Protein AF-A0A7V4G893-F1 (afdb_monomer_lite)

Foldseek 3Di:
DCLQPVDDPDDPDPPPVVDDDDDALADPVLEDAQAWDADLVRHTPTDRDVVSLVVVLVVVVVVCVVDDPLQEAEQEQEQNCLPPVVNVVVSCVSNCVSPVNHQYFYLNVQPSDNDRNVSQRLSSVFRQCLSLLVVVLVVVVVVCVVVVHPDFDWDAFLVRDIDGSVVCSNHVSRVPNNDDDDPDPDPPDDPPDDPDPPPPDPDDDPDPPCVVVPDGGHYRYYYHDDDDDDD

Organism: NCBI:txid60893

InterPro domains:
  IPR002821 Hydantoinase A/oxoprolinase [PF01968] (119-177)
  IPR008040 Hydantoinase/oxoprolinase, N-terminal [PF05378] (2-93)
  IPR045079 Oxoprolinase-like [PTHR11365] (1-163)

Radius of gyration: 21.1 Å; chains: 1; bounding box: 48×42×72 Å

Sequence (231 aa):
EDIPHIQRADKPDPYDLQWERPRPFVRRRDGLGVRERITPSGAVEVPLTDQELDRVGDCVARWLDDGEPGERAVAVNLLFSFAEPTHEQRLAAHLAVRFPDLPISLSHEVAPLWREYERASTTILDAYVKPLLHRFVDRLARRLQEAGYTAPLALMKSNGGRLLAAAAADQPAPLIVARAMRPLPEPGGAIGDPPGEPVRPPRRSSGLGLAGWGRLPAAVYLASRTGLPPP

Structure (mmCIF, N/CA/C/O backbone):
data_AF-A0A7V4G893-F1
#
_entry.id   AF-A0A7V4G893-F1
#
loop_
_atom_site.group_PDB
_atom_site.id
_atom_site.type_symbol
_atom_site.label_atom_id
_atom_site.label_alt_id
_atom_site.label_comp_id
_atom_site.label_asym_id
_atom_site.label_entity_id
_atom_site.label_seq_id
_atom_site.pdbx_PDB_ins_code
_atom_site.Cartn_x
_atom_site.Cartn_y
_atom_site.Cartn_z
_atom_site.occupancy
_atom_site.B_iso_or_equiv
_atom_site.auth_seq_id
_atom_site.auth_comp_id
_atom_site.auth_asym_id
_atom_site.auth_atom_id
_atom_site.pdbx_PDB_model_num
ATOM 1 N N . GLU A 1 1 ? 5.721 -11.305 -7.823 1.00 86.19 1 GLU A N 1
ATOM 2 C CA . GLU A 1 1 ? 6.956 -10.585 -7.437 1.00 86.19 1 GLU A CA 1
ATOM 3 C C . GLU A 1 1 ? 7.524 -11.143 -6.150 1.00 86.19 1 GLU A C 1
ATOM 5 O O . GLU A 1 1 ? 6.779 -11.414 -5.210 1.00 86.19 1 GLU A O 1
ATOM 10 N N . ASP A 1 2 ? 8.842 -11.319 -6.121 1.00 85.62 2 ASP A N 1
ATOM 11 C CA . ASP A 1 2 ? 9.491 -12.178 -5.128 1.00 85.62 2 ASP A CA 1
ATOM 12 C C . ASP A 1 2 ? 10.316 -11.422 -4.084 1.00 85.62 2 ASP A C 1
ATOM 14 O O . ASP A 1 2 ? 10.739 -12.034 -3.106 1.00 85.62 2 ASP A O 1
ATOM 18 N N . ILE A 1 3 ? 10.490 -10.104 -4.224 1.00 88.88 3 ILE A N 1
ATOM 19 C CA . ILE A 1 3 ? 11.294 -9.269 -3.313 1.00 88.88 3 ILE A CA 1
ATOM 20 C C . ILE A 1 3 ? 10.994 -9.523 -1.821 1.00 88.88 3 ILE A C 1
ATOM 22 O O . ILE A 1 3 ? 11.945 -9.773 -1.074 1.00 88.88 3 ILE A O 1
ATOM 26 N N . PRO A 1 4 ? 9.725 -9.571 -1.355 1.00 87.38 4 PRO A N 1
ATOM 27 C CA . PRO A 1 4 ? 9.435 -9.829 0.059 1.00 87.38 4 PRO A CA 1
ATOM 28 C C . PRO A 1 4 ? 9.850 -11.231 0.523 1.00 87.38 4 PRO A C 1
ATOM 30 O O . PRO A 1 4 ? 10.094 -11.440 1.705 1.00 87.38 4 PRO A O 1
ATOM 33 N N . HIS A 1 5 ? 9.921 -12.199 -0.393 1.00 87.56 5 HIS A N 1
ATOM 34 C CA . HIS A 1 5 ? 10.217 -13.605 -0.107 1.00 87.56 5 HIS A CA 1
ATOM 35 C C . HIS A 1 5 ? 11.708 -13.930 -0.230 1.00 87.56 5 HIS A C 1
ATOM 37 O O . HIS A 1 5 ? 12.206 -14.790 0.493 1.00 87.56 5 HIS A O 1
ATOM 43 N N . ILE A 1 6 ? 12.412 -13.260 -1.147 1.00 87.81 6 ILE A N 1
ATOM 44 C CA . ILE A 1 6 ? 13.868 -13.369 -1.289 1.00 87.81 6 ILE A CA 1
ATOM 45 C C . ILE A 1 6 ? 14.537 -12.767 -0.052 1.00 87.81 6 ILE A C 1
ATOM 47 O O . ILE A 1 6 ? 15.426 -13.401 0.518 1.00 87.81 6 ILE A O 1
ATOM 51 N N . GLN A 1 7 ? 14.034 -11.608 0.395 1.00 86.69 7 GLN A N 1
ATOM 52 C CA . GLN A 1 7 ? 14.579 -10.826 1.506 1.00 86.69 7 GLN A CA 1
ATOM 53 C C . GLN A 1 7 ? 16.054 -10.472 1.296 1.00 86.69 7 GLN A C 1
ATOM 55 O O . GLN A 1 7 ? 16.628 -10.669 0.224 1.00 86.69 7 GLN A O 1
ATOM 60 N N . ARG A 1 8 ? 16.683 -9.912 2.326 1.00 83.50 8 ARG A N 1
ATOM 61 C CA . ARG A 1 8 ? 18.137 -9.855 2.383 1.00 83.50 8 ARG A CA 1
ATOM 62 C C . ARG A 1 8 ? 18.686 -11.204 2.848 1.00 83.50 8 ARG A C 1
ATOM 64 O O . ARG A 1 8 ? 18.037 -11.976 3.549 1.00 83.50 8 ARG A O 1
ATOM 71 N N . ALA A 1 9 ? 19.912 -11.489 2.426 1.00 78.44 9 ALA A N 1
ATOM 72 C CA . ALA A 1 9 ? 20.673 -12.638 2.903 1.00 78.44 9 ALA A CA 1
ATOM 73 C C . ALA A 1 9 ? 21.393 -12.343 4.239 1.00 78.44 9 ALA A C 1
ATOM 75 O O . ALA A 1 9 ? 22.376 -13.004 4.566 1.00 78.44 9 ALA A O 1
ATOM 76 N N . ASP A 1 10 ? 20.941 -11.337 4.995 1.00 75.06 10 ASP A N 1
ATOM 77 C CA . ASP A 1 10 ? 21.519 -10.916 6.269 1.00 75.06 10 ASP A CA 1
ATOM 78 C C . ASP A 1 10 ? 21.049 -11.826 7.407 1.00 75.06 10 ASP A C 1
ATOM 80 O O . ASP A 1 10 ? 20.062 -11.596 8.103 1.00 75.06 10 ASP A O 1
ATOM 84 N N . LYS A 1 11 ? 21.793 -12.911 7.588 1.00 78.50 11 LYS A N 1
ATOM 85 C CA . LYS A 1 11 ? 21.562 -13.864 8.663 1.00 78.50 11 LYS A CA 1
ATOM 86 C C . LYS A 1 11 ? 22.172 -13.360 9.985 1.00 78.50 11 LYS A C 1
ATOM 88 O O . LYS A 1 11 ? 23.324 -12.927 9.965 1.00 78.50 11 LYS A O 1
ATOM 93 N N . PRO A 1 12 ? 21.467 -13.464 11.133 1.00 81.06 12 PRO A N 1
ATOM 94 C CA . PRO A 1 12 ? 22.021 -13.081 12.436 1.00 81.06 12 PRO A CA 1
ATOM 95 C C . PRO A 1 12 ? 23.284 -13.862 12.828 1.00 81.06 12 PRO A C 1
ATOM 97 O O . PRO A 1 12 ? 24.223 -13.276 13.355 1.00 81.06 12 PRO A O 1
ATOM 100 N N . ASP A 1 13 ? 23.313 -15.168 12.546 1.00 85.31 13 ASP A N 1
ATOM 101 C CA . ASP A 1 13 ? 24.489 -16.030 12.697 1.00 85.31 13 ASP A CA 1
ATOM 102 C C . ASP A 1 13 ? 24.890 -16.596 11.323 1.00 85.31 13 ASP A C 1
ATOM 104 O O . ASP A 1 13 ? 24.191 -17.464 10.804 1.00 85.31 13 ASP A O 1
ATOM 108 N N . PRO A 1 14 ? 25.999 -16.155 10.707 1.00 83.25 14 PRO A N 1
ATOM 109 C CA . PRO A 1 14 ? 26.410 -16.619 9.381 1.00 83.25 14 PRO A CA 1
ATOM 110 C C . PRO A 1 14 ? 26.561 -18.141 9.245 1.00 83.25 14 PRO A C 1
ATOM 112 O O . PRO A 1 14 ? 26.396 -18.665 8.142 1.00 83.25 14 PRO A O 1
ATOM 115 N N . TYR A 1 15 ? 26.848 -18.859 10.335 1.00 88.00 15 TYR A N 1
ATOM 116 C CA . TYR A 1 15 ? 27.185 -20.284 10.290 1.00 88.00 15 TYR A CA 1
ATOM 117 C C . TYR A 1 15 ? 26.000 -21.216 10.504 1.00 88.00 15 TYR A C 1
ATOM 119 O O . TYR A 1 15 ? 26.131 -22.419 10.302 1.00 88.00 15 TYR A O 1
ATOM 127 N N . ASP A 1 16 ? 24.831 -20.697 10.877 1.00 87.31 16 ASP A N 1
ATOM 128 C CA . ASP A 1 16 ? 23.819 -21.568 11.471 1.00 87.31 16 ASP A CA 1
ATOM 129 C C . ASP A 1 16 ? 23.178 -22.588 10.494 1.00 87.31 16 ASP A C 1
ATOM 131 O O . ASP A 1 16 ? 22.601 -23.521 10.984 1.00 87.31 16 ASP A O 1
ATOM 135 N N . LEU A 1 17 ? 23.270 -22.524 9.158 1.00 85.88 17 LEU A N 1
ATOM 136 C CA . LEU A 1 17 ? 22.562 -23.369 8.146 1.00 85.88 17 LEU A CA 1
ATOM 137 C C . LEU A 1 17 ? 21.040 -23.696 8.293 1.00 85.88 17 LEU A C 1
ATOM 139 O O . LEU A 1 17 ? 20.368 -23.762 7.268 1.00 85.88 17 LEU A O 1
ATOM 143 N N . GLN A 1 18 ? 20.479 -23.889 9.489 1.00 88.00 18 GLN A N 1
ATOM 144 C CA . GLN A 1 18 ? 19.096 -24.289 9.783 1.00 88.00 18 GLN A CA 1
ATOM 145 C C . GLN A 1 18 ? 18.135 -23.101 9.918 1.00 88.00 18 GLN A C 1
ATOM 147 O O . GLN A 1 18 ? 16.928 -23.288 10.031 1.00 88.00 18 GLN A O 1
ATOM 152 N N . TRP A 1 19 ? 18.661 -21.879 9.921 1.00 83.25 19 TRP A N 1
ATOM 153 C CA . TRP A 1 19 ? 17.887 -20.660 10.084 1.00 83.25 19 TRP A CA 1
ATOM 154 C C . TRP A 1 19 ? 16.803 -20.526 9.035 1.00 83.25 19 TRP A C 1
ATOM 156 O O . TRP A 1 19 ? 17.054 -20.464 7.827 1.00 83.25 19 TRP A O 1
ATOM 166 N N . GLU A 1 20 ? 15.589 -20.396 9.543 1.00 82.81 20 GLU A N 1
ATOM 167 C CA . GLU A 1 20 ? 14.419 -20.113 8.746 1.00 82.81 20 GLU A CA 1
ATOM 168 C C . GLU A 1 20 ? 14.220 -18.605 8.633 1.00 82.81 20 GLU A C 1
ATOM 170 O O . GLU A 1 20 ? 14.191 -17.870 9.625 1.00 82.81 20 GLU A O 1
ATOM 175 N N . ARG A 1 21 ? 14.037 -18.139 7.396 1.00 82.94 21 ARG A N 1
ATOM 176 C CA . ARG A 1 21 ? 13.681 -16.744 7.147 1.00 82.94 21 ARG A CA 1
ATOM 177 C C . ARG A 1 21 ? 12.305 -16.437 7.740 1.00 82.94 21 ARG A C 1
ATOM 179 O O . ARG A 1 21 ? 11.383 -17.247 7.586 1.00 82.94 21 ARG A O 1
ATOM 186 N N . PRO A 1 22 ? 12.122 -15.249 8.343 1.00 85.00 22 PRO A N 1
ATOM 187 C CA . PRO A 1 22 ? 10.804 -14.789 8.752 1.00 85.00 22 PRO A CA 1
ATOM 188 C C . PRO A 1 22 ? 9.824 -14.838 7.579 1.00 85.00 22 PRO A C 1
ATOM 190 O O . PRO A 1 22 ? 10.152 -14.436 6.463 1.00 85.00 22 PRO A O 1
ATOM 193 N N . ARG A 1 23 ? 8.601 -15.316 7.814 1.00 86.56 23 ARG A N 1
ATOM 194 C CA . ARG A 1 23 ? 7.568 -15.332 6.772 1.00 86.56 23 ARG A CA 1
ATOM 195 C C . ARG A 1 23 ? 7.039 -13.907 6.547 1.00 86.56 23 ARG A C 1
ATOM 197 O O . ARG A 1 23 ? 6.653 -13.271 7.528 1.00 86.56 23 ARG A O 1
ATOM 204 N N . PRO A 1 24 ? 6.993 -13.402 5.301 1.00 87.00 24 PRO A N 1
ATOM 205 C CA . PRO A 1 24 ? 6.418 -12.088 5.010 1.00 87.00 24 PRO A CA 1
ATOM 206 C C . PRO A 1 24 ? 4.916 -12.024 5.312 1.00 87.00 24 PRO A C 1
ATOM 208 O O . PRO A 1 24 ? 4.223 -13.040 5.275 1.00 87.00 24 PRO A O 1
ATOM 211 N N . PHE A 1 25 ? 4.394 -10.810 5.512 1.00 87.00 25 PHE A N 1
ATOM 212 C CA . PHE A 1 25 ? 2.956 -10.547 5.696 1.00 87.00 25 PHE A CA 1
ATOM 213 C C . PHE A 1 25 ? 2.129 -10.639 4.400 1.00 87.00 25 PHE A C 1
ATOM 215 O O . PHE A 1 25 ? 0.920 -10.422 4.415 1.00 87.00 25 PHE A O 1
ATOM 222 N N . VAL A 1 26 ? 2.768 -10.982 3.280 1.00 88.00 26 VAL A N 1
ATOM 223 C CA . VAL A 1 26 ? 2.128 -11.225 1.985 1.00 88.00 26 VAL A CA 1
ATOM 224 C C . VAL A 1 26 ? 2.439 -12.645 1.526 1.00 88.00 26 VAL A C 1
ATOM 226 O O . VAL A 1 26 ? 3.576 -13.104 1.637 1.00 88.00 26 VAL A O 1
ATOM 229 N N . ARG A 1 27 ? 1.435 -13.363 1.010 1.00 88.56 27 ARG A N 1
ATOM 230 C CA . ARG A 1 27 ? 1.655 -14.695 0.428 1.00 88.56 27 ARG A CA 1
ATOM 231 C C . ARG A 1 27 ? 2.209 -14.535 -0.982 1.00 88.56 27 ARG A C 1
ATOM 233 O O . ARG A 1 27 ? 1.825 -13.621 -1.702 1.00 88.56 27 ARG A O 1
ATOM 240 N N . ARG A 1 28 ? 3.022 -15.487 -1.439 1.00 86.50 28 ARG A N 1
ATOM 241 C CA . ARG A 1 28 ? 3.645 -15.422 -2.773 1.00 86.50 28 ARG A CA 1
ATOM 242 C C . ARG A 1 28 ? 2.648 -15.260 -3.923 1.00 86.50 28 ARG A C 1
ATOM 244 O O . ARG A 1 28 ? 2.909 -14.502 -4.848 1.00 86.50 28 ARG A O 1
ATOM 251 N N . ARG A 1 29 ? 1.489 -15.920 -3.833 1.00 88.00 29 ARG A N 1
ATOM 252 C CA . ARG A 1 29 ? 0.401 -15.808 -4.821 1.00 88.00 29 ARG A CA 1
ATOM 253 C C . ARG A 1 29 ? -0.287 -14.438 -4.854 1.00 88.00 29 ARG A C 1
ATOM 255 O O . ARG A 1 29 ? -0.909 -14.118 -5.854 1.00 88.00 29 ARG A O 1
ATOM 262 N N . ASP A 1 30 ? -0.162 -13.651 -3.786 1.00 90.19 30 ASP A N 1
ATOM 263 C CA . ASP A 1 30 ? -0.742 -12.308 -3.676 1.00 90.19 30 ASP A CA 1
ATOM 264 C C . ASP A 1 30 ? 0.260 -11.221 -4.138 1.00 90.19 30 ASP A C 1
ATOM 266 O O . ASP A 1 30 ? 0.011 -10.029 -3.970 1.00 90.19 30 ASP A O 1
ATOM 270 N N . GLY A 1 31 ? 1.417 -11.614 -4.690 1.00 91.25 31 GLY A N 1
ATOM 271 C CA . GLY A 1 31 ? 2.426 -10.705 -5.235 1.00 91.25 31 GLY A CA 1
ATOM 272 C C . GLY A 1 31 ? 2.320 -10.562 -6.754 1.00 91.25 31 GLY A C 1
ATOM 273 O O . GLY A 1 31 ? 2.772 -11.443 -7.488 1.00 91.25 31 GLY A O 1
ATOM 274 N N . LEU A 1 32 ? 1.817 -9.428 -7.234 1.00 93.88 32 LEU A N 1
ATOM 275 C CA . LEU A 1 32 ? 1.607 -9.130 -8.651 1.00 93.88 32 LEU A CA 1
ATOM 276 C C . LEU A 1 32 ? 2.705 -8.212 -9.206 1.00 93.88 32 LEU A C 1
ATOM 278 O O . LEU A 1 32 ? 3.048 -7.195 -8.609 1.00 93.88 32 LEU A O 1
ATOM 282 N N . GLY A 1 33 ? 3.231 -8.568 -10.379 1.00 93.88 33 GLY A N 1
ATOM 283 C CA . GLY A 1 33 ? 4.158 -7.720 -11.130 1.00 93.88 33 GLY A CA 1
ATOM 284 C C . GLY A 1 33 ? 3.403 -6.757 -12.034 1.00 93.88 33 GLY A C 1
ATOM 285 O O . GLY A 1 33 ? 2.592 -7.225 -12.831 1.00 93.88 33 GLY A O 1
ATOM 286 N N . VAL A 1 34 ? 3.671 -5.458 -11.933 1.00 95.69 34 VAL A N 1
ATOM 287 C CA . VAL A 1 34 ? 3.135 -4.388 -12.787 1.00 95.69 34 VAL A CA 1
ATOM 288 C C . VAL A 1 34 ? 4.125 -4.117 -13.917 1.00 95.69 34 VAL A C 1
ATOM 290 O O . VAL A 1 34 ? 5.320 -3.932 -13.681 1.00 95.69 34 VAL A O 1
ATOM 293 N N . ARG A 1 35 ? 3.652 -4.129 -15.163 1.00 94.88 35 ARG A N 1
ATOM 294 C CA . ARG A 1 35 ? 4.466 -3.869 -16.354 1.00 94.88 35 ARG A CA 1
ATOM 295 C C . ARG A 1 35 ? 4.689 -2.368 -16.529 1.00 94.88 35 ARG A C 1
ATOM 297 O O . ARG A 1 35 ? 4.046 -1.717 -17.341 1.00 94.88 35 ARG A O 1
ATOM 304 N N . GLU A 1 36 ? 5.645 -1.849 -15.781 1.00 94.38 36 GLU A N 1
ATOM 305 C CA . GLU A 1 36 ? 6.140 -0.483 -15.898 1.00 94.38 36 GLU A CA 1
ATOM 306 C C . GLU A 1 36 ? 7.632 -0.440 -15.534 1.00 94.38 36 GLU A C 1
ATOM 308 O O . GLU A 1 36 ? 8.166 -1.395 -14.951 1.00 94.38 36 GLU A O 1
ATOM 313 N N . ARG A 1 37 ? 8.316 0.639 -15.919 1.00 93.69 37 ARG A N 1
ATOM 314 C CA . ARG A 1 37 ? 9.691 0.905 -15.504 1.00 93.69 37 ARG A CA 1
ATOM 315 C C . ARG A 1 37 ? 9.994 2.395 -15.527 1.00 93.69 37 ARG A C 1
ATOM 317 O O . ARG A 1 37 ? 9.873 3.044 -16.566 1.00 93.69 37 ARG A O 1
ATOM 324 N N . ILE A 1 38 ? 10.510 2.880 -14.409 1.00 91.56 38 ILE A N 1
ATOM 325 C CA . ILE A 1 38 ? 11.222 4.150 -14.295 1.00 91.56 38 ILE A CA 1
ATOM 326 C C . ILE A 1 38 ? 12.718 3.852 -14.127 1.00 91.56 38 ILE A C 1
ATOM 328 O O . ILE A 1 38 ? 13.093 2.826 -13.556 1.00 91.56 38 ILE A O 1
ATOM 332 N N . THR A 1 39 ? 13.578 4.715 -14.658 1.00 90.62 39 THR A N 1
ATOM 333 C CA . THR A 1 39 ? 15.035 4.632 -14.511 1.00 90.62 39 THR A CA 1
ATOM 334 C C . THR A 1 39 ? 15.500 5.351 -13.235 1.00 90.62 39 THR A C 1
ATOM 336 O O . THR A 1 39 ? 14.775 6.187 -12.694 1.00 90.62 39 THR A O 1
ATOM 339 N N . PRO A 1 40 ? 16.745 5.133 -12.766 1.00 87.38 40 PRO A N 1
ATOM 340 C CA . PRO A 1 40 ? 17.293 5.893 -11.640 1.00 87.38 40 PRO A CA 1
ATOM 341 C C . PRO A 1 40 ? 17.306 7.416 -11.848 1.00 87.38 40 PRO A C 1
ATOM 343 O O . PRO A 1 40 ? 17.347 8.159 -10.872 1.00 87.38 40 PRO A O 1
ATOM 346 N N . SER A 1 41 ? 17.296 7.888 -13.102 1.00 89.62 41 SER A N 1
ATOM 347 C CA . SER A 1 41 ? 17.250 9.317 -13.433 1.00 89.62 41 SER A CA 1
ATOM 348 C C . SER A 1 41 ? 15.833 9.903 -13.399 1.00 89.62 41 SER A C 1
ATOM 350 O O . SER A 1 41 ? 15.672 11.079 -13.708 1.00 89.62 41 SER A O 1
ATOM 352 N N . GLY A 1 42 ? 14.814 9.091 -13.094 1.00 86.94 42 GLY A N 1
ATOM 353 C CA . GLY A 1 42 ? 13.403 9.481 -13.144 1.00 86.94 42 GLY A CA 1
ATOM 354 C C . GLY A 1 42 ? 12.789 9.439 -14.547 1.00 86.94 42 GLY A C 1
ATOM 355 O O . GLY A 1 42 ? 11.652 9.859 -14.726 1.00 86.94 42 GLY A O 1
ATOM 356 N N . ALA A 1 43 ? 13.505 8.933 -15.559 1.00 91.31 43 ALA A N 1
ATOM 357 C CA . ALA A 1 43 ? 12.948 8.806 -16.905 1.00 91.31 43 ALA A CA 1
ATOM 358 C C . ALA A 1 43 ? 12.054 7.562 -17.003 1.00 91.31 43 ALA A C 1
ATOM 360 O O . ALA A 1 43 ? 12.361 6.517 -16.432 1.00 91.31 43 ALA A O 1
ATOM 361 N N . VAL A 1 44 ? 10.961 7.652 -17.757 1.00 93.69 44 VAL A N 1
ATOM 362 C CA . VAL A 1 44 ? 10.076 6.510 -18.013 1.00 93.69 44 VAL A CA 1
ATOM 363 C C . VAL A 1 44 ? 10.687 5.641 -19.113 1.00 93.69 44 VAL A C 1
ATOM 365 O O . VAL A 1 44 ? 10.781 6.069 -20.260 1.00 93.69 44 VAL A O 1
ATOM 368 N N . GLU A 1 45 ? 11.098 4.421 -18.767 1.00 93.06 45 GLU A N 1
ATOM 369 C CA . GLU A 1 45 ? 11.630 3.429 -19.714 1.00 93.06 45 GLU A CA 1
ATOM 370 C C . GLU A 1 45 ? 10.513 2.543 -20.276 1.00 93.06 45 GLU A C 1
ATOM 372 O O . GLU A 1 45 ? 10.444 2.304 -21.479 1.00 93.06 45 GLU A O 1
ATOM 377 N N . VAL A 1 46 ? 9.597 2.094 -19.413 1.00 94.19 46 VAL A N 1
ATOM 378 C CA . VAL A 1 46 ? 8.386 1.371 -19.813 1.00 94.19 46 VAL A CA 1
ATOM 379 C C . VAL A 1 46 ? 7.185 2.118 -19.235 1.00 94.19 46 VAL A C 1
ATOM 381 O O . VAL A 1 46 ? 7.029 2.151 -18.010 1.00 94.19 46 VAL A O 1
ATOM 384 N N . PRO A 1 47 ? 6.332 2.726 -20.077 1.00 94.44 47 PRO A N 1
ATOM 385 C CA . PRO A 1 47 ? 5.203 3.506 -19.596 1.00 94.44 47 PRO A CA 1
ATOM 386 C C . PRO A 1 47 ? 4.145 2.614 -18.950 1.00 94.44 47 PRO A C 1
ATOM 388 O O . PRO A 1 47 ? 3.844 1.528 -19.448 1.00 94.44 47 PRO A O 1
ATOM 391 N N . LEU A 1 48 ? 3.533 3.108 -17.873 1.00 95.50 48 LEU A N 1
ATOM 392 C CA . LEU A 1 48 ? 2.331 2.504 -17.307 1.00 95.50 48 LEU A CA 1
ATOM 393 C C . LEU A 1 48 ? 1.134 2.800 -18.227 1.00 95.50 48 LEU A C 1
ATOM 395 O O . LEU A 1 48 ? 0.650 3.938 -18.282 1.00 95.50 48 LEU A O 1
ATOM 399 N N . THR A 1 49 ? 0.696 1.793 -18.982 1.00 96.75 49 THR A N 1
ATOM 400 C CA . THR A 1 49 ? -0.424 1.898 -19.929 1.00 96.75 49 THR A CA 1
ATOM 401 C C . THR A 1 49 ? -1.765 1.658 -19.242 1.00 96.75 49 THR A C 1
ATOM 403 O O . THR A 1 49 ? -1.838 0.966 -18.228 1.00 96.75 49 THR A O 1
ATOM 406 N N . ASP A 1 50 ? -2.847 2.173 -19.826 1.00 95.44 50 ASP A N 1
ATOM 407 C CA . ASP A 1 50 ? -4.196 1.965 -19.282 1.00 95.44 50 ASP A CA 1
ATOM 408 C C . ASP A 1 50 ? -4.607 0.485 -19.326 1.00 95.44 50 ASP A C 1
ATOM 410 O O . ASP A 1 50 ? -5.185 -0.027 -18.377 1.00 95.44 50 ASP A O 1
ATOM 414 N N . GLN A 1 51 ? -4.170 -0.255 -20.352 1.00 96.56 51 GLN A N 1
ATOM 415 C CA . GLN A 1 51 ? -4.354 -1.709 -20.417 1.00 96.56 51 GLN A CA 1
ATOM 416 C C . GLN A 1 51 ? -3.700 -2.439 -19.231 1.00 96.56 51 GLN A C 1
ATOM 418 O O . GLN A 1 51 ? -4.223 -3.439 -18.740 1.00 96.56 51 GLN A O 1
ATOM 423 N N . GLU A 1 52 ? -2.534 -1.970 -18.783 1.00 96.06 52 GLU A N 1
ATOM 424 C CA . GLU A 1 52 ? -1.852 -2.553 -17.631 1.00 96.06 52 GLU A CA 1
ATOM 425 C C . GLU A 1 52 ? -2.554 -2.183 -16.318 1.00 96.06 52 GLU A C 1
ATOM 427 O O . GLU A 1 52 ? -2.659 -3.036 -15.435 1.00 96.06 52 GLU A O 1
ATOM 432 N N . LEU A 1 53 ? -3.084 -0.959 -16.207 1.00 96.19 53 LEU A N 1
ATOM 433 C CA . LEU A 1 53 ? -3.935 -0.548 -15.087 1.00 96.19 53 LEU A CA 1
ATOM 434 C C . LEU A 1 53 ? -5.172 -1.449 -14.978 1.00 96.19 53 LEU A C 1
ATOM 436 O O . LEU A 1 53 ? -5.406 -2.022 -13.913 1.00 96.19 53 LEU A O 1
ATOM 440 N N . ASP A 1 54 ? -5.884 -1.659 -16.087 1.00 96.94 54 ASP A N 1
ATOM 441 C CA . ASP A 1 54 ? -7.072 -2.516 -16.140 1.00 96.94 54 ASP A CA 1
ATOM 442 C C . ASP A 1 54 ? -6.741 -3.959 -15.742 1.00 96.94 54 ASP A C 1
ATOM 444 O O . ASP A 1 54 ? -7.431 -4.556 -14.911 1.00 96.94 54 ASP A O 1
ATOM 448 N N . ARG A 1 55 ? -5.628 -4.507 -16.257 1.00 96.94 55 ARG A N 1
ATOM 449 C CA . ARG A 1 55 ? -5.146 -5.851 -15.898 1.00 96.94 55 ARG A CA 1
ATOM 450 C C . ARG A 1 55 ? -4.885 -5.973 -14.399 1.00 96.94 55 ARG A C 1
ATOM 452 O O . ARG A 1 55 ? -5.243 -6.983 -13.791 1.00 96.94 55 ARG A O 1
ATOM 459 N N . VAL A 1 56 ? -4.232 -4.975 -13.802 1.00 96.12 56 VAL A N 1
ATOM 460 C CA . VAL A 1 56 ? -3.968 -4.956 -12.359 1.00 96.12 56 VAL A CA 1
ATOM 461 C C . VAL A 1 56 ? -5.275 -4.847 -11.578 1.00 96.12 56 VAL A C 1
ATOM 463 O O . VAL A 1 56 ? -5.469 -5.612 -10.634 1.00 96.12 56 VAL A O 1
ATOM 466 N N . GLY A 1 57 ? -6.193 -3.975 -12.000 1.00 95.56 57 GLY A N 1
ATOM 467 C CA . GLY A 1 57 ? -7.524 -3.849 -11.410 1.00 95.56 57 GLY A CA 1
ATOM 468 C C . GLY A 1 57 ? -8.312 -5.161 -11.446 1.00 95.56 57 GLY A C 1
ATOM 469 O O . GLY A 1 57 ? -8.920 -5.532 -10.446 1.00 95.56 57 GLY A O 1
ATOM 470 N N . ASP A 1 58 ? -8.251 -5.911 -12.548 1.00 96.06 58 ASP A N 1
ATOM 471 C CA . ASP A 1 58 ? -8.909 -7.217 -12.683 1.00 96.06 58 ASP A CA 1
ATOM 472 C C . ASP A 1 58 ? -8.302 -8.270 -11.754 1.00 96.06 58 ASP A C 1
ATOM 474 O O . ASP A 1 58 ? -9.021 -9.072 -11.154 1.00 96.06 58 ASP A O 1
ATOM 478 N N . CYS A 1 59 ? -6.975 -8.274 -11.606 1.00 94.12 59 CYS A N 1
ATOM 479 C CA . CYS A 1 59 ? -6.303 -9.142 -10.645 1.00 94.12 59 CYS A CA 1
ATOM 480 C C . CYS A 1 59 ? -6.697 -8.801 -9.202 1.00 94.12 59 CYS A C 1
ATOM 482 O O . CYS A 1 59 ? -6.948 -9.714 -8.416 1.00 94.12 59 CYS A O 1
ATOM 484 N N . VAL A 1 60 ? -6.775 -7.509 -8.863 1.00 93.50 60 VAL A N 1
ATOM 485 C CA . VAL A 1 60 ? -7.224 -7.053 -7.541 1.00 93.50 60 VAL A CA 1
ATOM 486 C C . VAL A 1 60 ? -8.684 -7.439 -7.311 1.00 93.50 60 VAL A C 1
ATOM 488 O O . VAL A 1 60 ? -8.970 -7.985 -6.254 1.00 93.50 60 VAL A O 1
ATOM 491 N N . ALA A 1 61 ? -9.576 -7.265 -8.292 1.00 93.31 61 ALA A N 1
ATOM 492 C CA . ALA A 1 61 ? -10.978 -7.687 -8.193 1.00 93.31 61 ALA A CA 1
ATOM 493 C C . ALA A 1 61 ? -11.101 -9.179 -7.857 1.00 93.31 61 ALA A C 1
ATOM 495 O O . ALA A 1 61 ? -11.716 -9.534 -6.861 1.00 93.31 61 ALA A O 1
ATOM 496 N N . ARG A 1 62 ? -10.429 -10.051 -8.620 1.00 91.25 62 ARG A N 1
ATOM 497 C CA . ARG A 1 62 ? -10.450 -11.502 -8.356 1.00 91.25 62 ARG A CA 1
ATOM 498 C C . ARG A 1 62 ? -9.915 -11.836 -6.971 1.00 91.25 62 ARG A C 1
ATOM 500 O O . ARG A 1 62 ? -10.484 -12.656 -6.261 1.00 91.25 62 ARG A O 1
ATOM 507 N N . TRP A 1 63 ? -8.832 -11.175 -6.566 1.00 90.56 63 TRP A N 1
ATOM 508 C CA . TRP A 1 63 ? -8.307 -11.359 -5.223 1.00 90.56 63 TRP A CA 1
ATOM 509 C C . TRP A 1 63 ? -9.303 -10.894 -4.154 1.00 90.56 63 TRP A C 1
ATOM 511 O O . TRP A 1 63 ? -9.423 -11.578 -3.143 1.00 90.56 63 TRP A O 1
ATOM 521 N N . LEU A 1 64 ? -10.032 -9.792 -4.3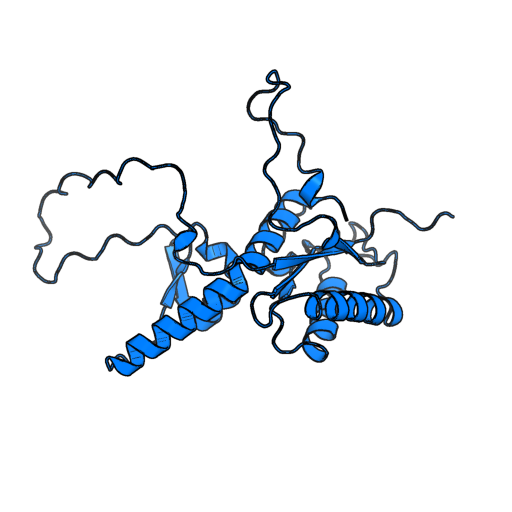77 1.00 89.69 64 LEU A N 1
ATOM 522 C CA . LEU A 1 64 ? -11.110 -9.291 -3.515 1.00 89.69 64 LEU A CA 1
ATOM 523 C C . LEU A 1 64 ? -12.357 -10.194 -3.495 1.00 89.69 64 LEU A C 1
ATOM 525 O O . LEU A 1 64 ? -13.059 -10.205 -2.488 1.00 89.69 64 LEU A O 1
ATOM 529 N N . ASP A 1 65 ? -12.599 -10.990 -4.531 1.00 87.31 65 ASP A N 1
ATOM 530 C CA . ASP A 1 65 ? -13.687 -11.976 -4.544 1.00 87.31 65 ASP A CA 1
ATOM 531 C C . ASP A 1 65 ? -13.310 -13.243 -3.753 1.00 87.31 65 ASP A C 1
ATOM 533 O O . ASP A 1 65 ? -14.143 -13.843 -3.077 1.00 87.31 65 ASP A O 1
ATOM 537 N N . ASP A 1 66 ? -12.024 -13.614 -3.744 1.00 81.50 66 ASP A N 1
ATOM 538 C CA . ASP A 1 66 ? -11.504 -14.842 -3.115 1.00 81.50 66 ASP A CA 1
ATOM 539 C C . ASP A 1 66 ? -11.484 -14.822 -1.567 1.00 81.50 66 ASP A C 1
ATOM 541 O O . ASP A 1 66 ? -10.777 -15.605 -0.923 1.00 81.50 66 ASP A O 1
ATOM 545 N N . GLY A 1 67 ? -12.173 -13.890 -0.913 1.00 71.31 67 GLY A N 1
ATOM 546 C CA . GLY A 1 67 ? -12.140 -13.812 0.550 1.00 71.31 67 GLY A CA 1
ATOM 547 C C . GLY A 1 67 ? -12.946 -12.680 1.154 1.00 71.31 67 GLY A C 1
ATOM 548 O O . GLY A 1 67 ? -13.711 -12.008 0.477 1.00 71.31 67 GLY A O 1
ATOM 549 N N . GLU A 1 68 ? -12.792 -12.513 2.464 1.00 68.31 68 GLU A N 1
ATOM 550 C CA . GLU A 1 68 ? -13.765 -11.773 3.263 1.00 68.31 68 GLU A CA 1
ATOM 551 C C . GLU A 1 68 ? -13.712 -10.249 3.029 1.00 68.31 68 GLU A C 1
ATOM 553 O O . GLU A 1 68 ? -12.619 -9.662 2.997 1.00 68.31 68 GLU A O 1
ATOM 558 N N . PRO A 1 69 ? -14.878 -9.584 2.915 1.00 65.00 69 PRO A N 1
ATOM 559 C CA . PRO A 1 69 ? -14.965 -8.130 2.824 1.00 65.00 69 PRO A CA 1
ATOM 560 C C . PRO A 1 69 ? -14.342 -7.425 4.041 1.00 65.00 69 PRO A C 1
ATOM 562 O O . PRO A 1 69 ? -14.514 -7.850 5.182 1.00 65.00 69 PRO A O 1
ATOM 565 N N . GLY A 1 70 ? -13.653 -6.300 3.816 1.00 65.25 70 GLY A N 1
ATOM 566 C CA . GLY A 1 70 ? -13.215 -5.388 4.888 1.00 65.25 70 GLY A CA 1
ATOM 567 C C . GLY A 1 70 ? -11.937 -5.775 5.649 1.00 65.25 70 GLY A C 1
ATOM 568 O O . GLY A 1 70 ? -11.600 -5.135 6.650 1.00 65.25 70 GLY A O 1
ATOM 569 N N . GLU A 1 71 ? -11.202 -6.796 5.197 1.00 75.31 71 GLU A N 1
ATOM 570 C CA . GLU A 1 71 ? -9.919 -7.218 5.800 1.00 75.31 71 GLU A CA 1
ATOM 571 C C . GLU A 1 71 ? -8.750 -7.175 4.812 1.00 75.31 71 GLU A C 1
ATOM 573 O O . GLU A 1 71 ? -7.773 -7.917 4.935 1.00 75.31 71 GLU A O 1
ATOM 578 N N . ARG A 1 72 ? -8.871 -6.338 3.785 1.00 87.69 72 ARG A N 1
ATOM 579 C CA . ARG A 1 72 ? -8.003 -6.365 2.614 1.00 87.69 72 ARG A CA 1
ATOM 580 C C . ARG A 1 72 ? -7.402 -5.008 2.348 1.00 87.69 72 ARG A C 1
ATOM 582 O O . ARG A 1 72 ? -8.073 -4.006 2.540 1.00 87.69 72 ARG A O 1
ATOM 589 N N . ALA A 1 73 ? -6.149 -4.999 1.917 1.00 92.69 73 ALA A N 1
ATOM 590 C CA . ALA A 1 73 ? -5.428 -3.791 1.548 1.00 92.69 73 ALA A CA 1
ATOM 591 C C . ALA A 1 73 ? -4.433 -4.069 0.416 1.00 92.69 73 ALA A C 1
ATOM 593 O O . ALA A 1 73 ? -4.051 -5.217 0.167 1.00 92.69 73 ALA A O 1
ATOM 594 N N . VAL A 1 74 ? -3.989 -3.011 -0.256 1.00 94.75 74 VAL A N 1
ATOM 595 C CA . VAL A 1 74 ? -2.999 -3.082 -1.335 1.00 94.75 74 VAL A CA 1
ATOM 596 C C . VAL A 1 74 ? -1.747 -2.312 -0.935 1.00 94.75 74 VAL A C 1
ATOM 598 O O . VAL A 1 74 ? -1.814 -1.137 -0.590 1.00 94.75 74 VAL A O 1
ATOM 601 N N . ALA A 1 75 ? -0.592 -2.964 -1.024 1.00 95.75 75 ALA A N 1
ATOM 602 C CA . ALA A 1 75 ? 0.715 -2.329 -0.936 1.00 95.75 75 ALA A CA 1
ATOM 603 C C . ALA A 1 75 ? 1.276 -2.135 -2.347 1.00 95.75 75 ALA A C 1
ATOM 605 O O . ALA A 1 75 ? 1.448 -3.112 -3.080 1.00 95.75 75 ALA A O 1
ATOM 606 N N . VAL A 1 76 ? 1.594 -0.896 -2.715 1.00 96.31 76 VAL A N 1
ATOM 607 C CA . VAL A 1 76 ? 2.218 -0.555 -3.999 1.00 96.31 76 VAL A CA 1
ATOM 608 C C . VAL A 1 76 ? 3.667 -0.164 -3.763 1.00 96.31 76 VAL A C 1
ATOM 610 O O . VAL A 1 76 ?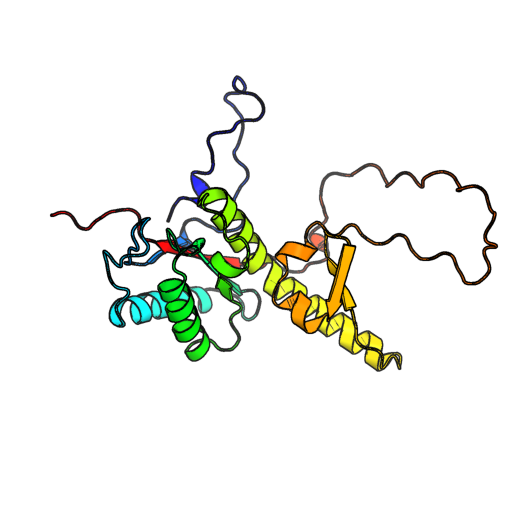 3.936 0.772 -3.018 1.00 96.31 76 VAL A O 1
ATOM 613 N N . ASN A 1 77 ? 4.594 -0.873 -4.401 1.00 95.25 77 ASN A N 1
ATOM 614 C CA . ASN A 1 77 ? 6.024 -0.610 -4.325 1.00 95.25 77 ASN A CA 1
ATOM 615 C C . ASN A 1 77 ? 6.674 -0.746 -5.704 1.00 95.25 77 ASN A C 1
ATOM 617 O O . ASN A 1 77 ? 7.149 -1.819 -6.079 1.00 95.25 77 ASN A O 1
ATOM 621 N N . LEU A 1 78 ? 6.698 0.351 -6.453 1.00 94.69 78 LEU A N 1
ATOM 622 C CA . LEU A 1 78 ? 7.363 0.401 -7.751 1.00 94.69 78 LEU A CA 1
ATOM 623 C C . LEU A 1 78 ? 8.840 0.801 -7.592 1.00 94.69 78 LEU A C 1
ATOM 625 O O . LEU A 1 78 ? 9.264 1.403 -6.599 1.00 94.69 78 LEU A O 1
ATOM 629 N N . LEU A 1 79 ? 9.668 0.413 -8.555 1.00 93.00 79 LEU A N 1
ATOM 630 C CA . LEU A 1 79 ? 11.087 0.736 -8.567 1.00 93.00 79 LEU A CA 1
ATOM 631 C C . LEU A 1 79 ? 11.266 2.236 -8.842 1.00 93.00 79 LEU A C 1
ATOM 633 O O . LEU A 1 79 ? 10.625 2.790 -9.726 1.00 93.00 79 LEU A O 1
ATOM 637 N N . PHE A 1 80 ? 12.148 2.885 -8.079 1.00 92.62 80 PHE A N 1
ATOM 638 C CA . PHE A 1 80 ? 12.407 4.333 -8.139 1.00 92.62 80 PHE A CA 1
ATOM 639 C C . PHE A 1 80 ? 11.209 5.250 -7.840 1.00 92.62 80 PHE A C 1
ATOM 641 O O . PHE A 1 80 ? 11.329 6.463 -7.992 1.00 92.62 80 PHE A O 1
ATOM 648 N N . SER A 1 81 ? 10.110 4.722 -7.293 1.00 90.94 81 SER A N 1
ATOM 649 C CA . SER A 1 81 ? 8.954 5.535 -6.885 1.00 90.94 81 SER A CA 1
ATOM 650 C C . SER A 1 81 ? 9.271 6.590 -5.821 1.00 90.94 81 SER A C 1
ATOM 652 O O . SER A 1 81 ? 8.610 7.618 -5.753 1.00 90.94 81 SER A O 1
ATOM 654 N N . PHE A 1 82 ? 10.318 6.374 -5.014 1.00 88.25 82 PHE A N 1
ATOM 655 C CA . PHE A 1 82 ? 10.818 7.360 -4.050 1.00 88.25 82 PHE A CA 1
ATOM 656 C C . PHE A 1 82 ? 11.365 8.638 -4.713 1.00 88.25 82 PHE A C 1
ATOM 658 O O . PHE A 1 82 ? 11.477 9.659 -4.041 1.00 88.25 82 PHE A O 1
ATOM 665 N N . ALA A 1 83 ? 11.760 8.563 -5.987 1.00 90.38 83 ALA A N 1
ATOM 666 C CA . ALA A 1 83 ? 12.267 9.690 -6.765 1.00 90.38 83 ALA A CA 1
ATOM 667 C C . ALA A 1 83 ? 11.207 10.221 -7.739 1.00 90.38 83 ALA A C 1
ATOM 669 O O . ALA A 1 83 ? 11.062 11.432 -7.867 1.00 90.38 83 ALA A O 1
ATOM 670 N N . GLU A 1 84 ? 10.460 9.326 -8.390 1.00 93.88 84 GLU A N 1
ATOM 671 C CA . GLU A 1 84 ? 9.403 9.671 -9.342 1.00 93.88 84 GLU A CA 1
ATOM 672 C C . GLU A 1 84 ? 8.130 8.851 -9.044 1.00 93.88 84 GLU A C 1
ATOM 674 O O . GLU A 1 84 ? 8.013 7.695 -9.465 1.00 93.88 84 GLU A O 1
ATOM 679 N N . PRO A 1 85 ? 7.174 9.408 -8.277 1.00 95.06 85 PRO A N 1
ATOM 680 C CA . PRO A 1 85 ? 6.012 8.672 -7.783 1.00 95.06 85 PRO A CA 1
ATOM 681 C C . PRO A 1 85 ? 4.853 8.580 -8.787 1.00 95.06 85 PRO A C 1
ATOM 683 O O . PRO A 1 85 ? 3.842 7.944 -8.478 1.00 95.06 85 PRO A O 1
ATOM 686 N N . THR A 1 86 ? 4.964 9.178 -9.982 1.00 95.31 86 THR A N 1
ATOM 687 C CA . THR A 1 86 ? 3.845 9.305 -10.938 1.00 95.31 86 THR A CA 1
ATOM 688 C C . THR A 1 86 ? 3.150 7.972 -11.244 1.00 95.31 86 THR A C 1
ATOM 690 O O . THR A 1 86 ? 1.920 7.909 -11.286 1.00 95.31 86 THR A O 1
ATOM 693 N N . HIS A 1 87 ? 3.896 6.878 -11.434 1.00 96.00 87 HIS A N 1
ATOM 694 C CA . HIS A 1 87 ? 3.293 5.565 -11.702 1.00 96.00 87 HIS A CA 1
ATOM 695 C C . HIS A 1 87 ? 2.537 4.997 -10.490 1.00 96.00 87 HIS A C 1
ATOM 697 O O . HIS A 1 87 ? 1.457 4.431 -10.665 1.00 96.00 87 HIS A O 1
ATOM 703 N N . GLU A 1 88 ? 3.049 5.181 -9.268 1.00 96.00 88 GLU A N 1
ATOM 704 C CA . GLU A 1 88 ? 2.348 4.747 -8.051 1.00 96.00 88 GLU A CA 1
ATOM 705 C C . GLU A 1 88 ? 1.048 5.528 -7.853 1.00 96.00 88 GLU A C 1
ATOM 707 O O . GLU A 1 88 ? 0.006 4.934 -7.580 1.00 96.00 88 GLU A O 1
ATOM 712 N N . GLN A 1 89 ? 1.094 6.847 -8.051 1.00 96.50 89 GLN A N 1
ATOM 713 C CA . GLN A 1 89 ? -0.071 7.722 -7.917 1.00 96.50 89 GLN A CA 1
ATOM 714 C C . GLN A 1 89 ? -1.152 7.387 -8.948 1.00 96.50 89 GLN A C 1
ATOM 716 O O . GLN A 1 89 ? -2.327 7.287 -8.597 1.00 96.50 89 GLN A O 1
ATOM 721 N N . ARG A 1 90 ? -0.768 7.143 -10.209 1.00 96.88 90 ARG 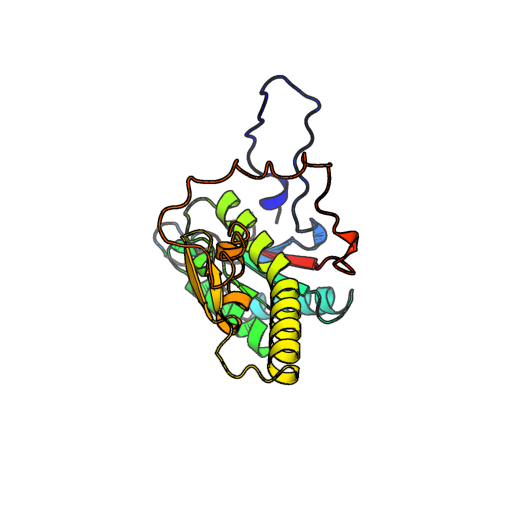A N 1
ATOM 722 C CA . ARG A 1 90 ? -1.705 6.712 -11.260 1.00 96.88 90 ARG A CA 1
ATOM 723 C C . ARG A 1 90 ? -2.357 5.371 -10.930 1.00 96.88 90 ARG A C 1
ATOM 725 O O . ARG A 1 90 ? -3.562 5.222 -11.123 1.00 96.88 90 ARG A O 1
ATOM 732 N N . LEU A 1 91 ? -1.585 4.416 -10.413 1.00 96.38 91 LEU A N 1
ATOM 733 C CA . LEU A 1 91 ? -2.109 3.111 -10.021 1.00 96.38 91 LEU A CA 1
ATOM 734 C C . LEU A 1 91 ? -3.087 3.223 -8.844 1.00 96.38 91 LEU A C 1
ATOM 736 O O . LEU A 1 91 ? -4.167 2.638 -8.897 1.00 96.38 91 LEU A O 1
ATOM 740 N N . ALA A 1 92 ? -2.750 4.011 -7.818 1.00 96.12 92 ALA A N 1
ATOM 741 C CA . ALA A 1 92 ? -3.654 4.273 -6.700 1.00 96.12 92 ALA A CA 1
ATOM 742 C C . ALA A 1 92 ? -4.935 4.981 -7.141 1.00 96.12 92 ALA A C 1
ATOM 744 O O . ALA A 1 92 ? -6.012 4.560 -6.737 1.00 96.12 92 ALA A O 1
ATOM 745 N N . ALA A 1 93 ? -4.845 6.001 -7.999 1.00 96.69 93 ALA A N 1
ATOM 746 C CA . ALA A 1 93 ? -6.018 6.704 -8.510 1.00 96.69 93 ALA A CA 1
ATOM 747 C C . ALA A 1 93 ? -6.956 5.759 -9.279 1.00 96.69 93 ALA A C 1
ATOM 749 O O . ALA A 1 93 ? -8.163 5.764 -9.048 1.00 96.69 93 ALA A O 1
ATOM 750 N N . HIS A 1 94 ? -6.403 4.901 -10.142 1.00 96.69 94 HIS A N 1
ATOM 751 C CA . HIS A 1 94 ? -7.186 3.902 -10.870 1.00 96.69 94 HIS A CA 1
ATOM 752 C C . HIS A 1 94 ? -7.878 2.910 -9.920 1.00 96.69 94 HIS A C 1
ATOM 754 O O . HIS A 1 94 ? -9.078 2.655 -10.043 1.00 96.69 94 HIS A O 1
ATOM 760 N N . LEU A 1 95 ? -7.143 2.377 -8.939 1.00 95.50 95 LEU A N 1
ATOM 761 C CA . LEU A 1 95 ? -7.694 1.436 -7.963 1.00 95.50 95 LEU A CA 1
ATOM 762 C C . LEU A 1 95 ? -8.731 2.088 -7.041 1.00 95.50 95 LEU A C 1
ATOM 764 O O . LEU A 1 95 ? -9.733 1.450 -6.749 1.00 95.50 95 LEU A O 1
ATOM 768 N N . ALA A 1 96 ? -8.541 3.342 -6.632 1.00 94.56 96 ALA A N 1
ATOM 769 C CA . ALA A 1 96 ? -9.480 4.068 -5.778 1.00 94.56 96 ALA A CA 1
ATOM 770 C C . ALA A 1 96 ? -10.819 4.343 -6.481 1.00 94.56 96 ALA A C 1
ATOM 772 O O . ALA A 1 96 ? -11.869 4.281 -5.849 1.00 94.56 96 ALA A O 1
ATOM 773 N N . VAL A 1 97 ? -10.806 4.596 -7.796 1.00 95.75 97 VAL A N 1
ATOM 774 C CA . VAL A 1 97 ? -12.041 4.734 -8.589 1.00 95.75 97 VAL A CA 1
ATOM 775 C C . VAL A 1 97 ? -12.804 3.411 -8.649 1.00 95.75 97 VAL A C 1
ATOM 777 O O . VAL A 1 97 ? -14.029 3.395 -8.545 1.00 95.75 97 VAL A O 1
ATOM 780 N N . ARG A 1 98 ? -12.089 2.296 -8.819 1.00 94.81 98 ARG A N 1
ATOM 781 C CA . ARG A 1 98 ? -12.696 0.968 -8.967 1.00 94.81 98 ARG A CA 1
ATOM 782 C C . ARG A 1 98 ? -13.101 0.338 -7.630 1.00 94.81 98 ARG A C 1
ATOM 784 O O . ARG A 1 98 ? -14.079 -0.403 -7.583 1.00 94.81 98 ARG A O 1
ATOM 791 N N . PHE A 1 99 ? -12.365 0.635 -6.562 1.00 93.31 99 PHE A N 1
ATOM 792 C CA . PHE A 1 99 ? -12.532 0.069 -5.223 1.00 93.31 99 PHE A CA 1
ATOM 793 C C . PHE A 1 99 ? -12.424 1.173 -4.150 1.00 93.31 99 PHE A C 1
ATOM 795 O O . PHE A 1 99 ? -11.394 1.281 -3.483 1.00 93.31 99 PHE A O 1
ATOM 802 N N . PRO A 1 100 ? -13.475 1.992 -3.953 1.00 89.44 100 PRO A N 1
ATOM 803 C CA . PRO A 1 100 ? -13.418 3.158 -3.063 1.00 89.44 100 PRO A CA 1
ATOM 804 C C . PRO A 1 100 ? -13.087 2.835 -1.601 1.00 89.44 100 PRO A C 1
ATOM 806 O O . PRO A 1 100 ? -12.436 3.627 -0.927 1.00 89.44 100 PRO A O 1
ATOM 809 N N . ASP A 1 101 ? -13.494 1.657 -1.124 1.00 88.19 101 ASP A N 1
ATOM 810 C CA . ASP A 1 101 ? -13.296 1.229 0.266 1.00 88.19 101 ASP A CA 1
ATOM 811 C C . ASP A 1 101 ? -12.004 0.421 0.477 1.00 88.19 101 ASP A C 1
ATOM 813 O O . ASP A 1 101 ? -11.765 -0.087 1.574 1.00 88.19 101 ASP A O 1
ATOM 817 N N . LEU A 1 102 ? -11.179 0.245 -0.565 1.00 90.75 102 LEU A N 1
ATOM 818 C CA . LEU A 1 102 ? -9.944 -0.532 -0.491 1.00 90.75 102 LEU A CA 1
ATOM 819 C C . LEU A 1 102 ? -8.794 0.349 0.012 1.00 90.75 102 LEU A C 1
ATOM 821 O O . LEU A 1 102 ? -8.360 1.248 -0.708 1.00 90.75 102 LEU A O 1
ATOM 825 N N . PRO A 1 103 ? -8.218 0.078 1.194 1.00 91.69 103 PRO A N 1
ATOM 826 C CA . PRO A 1 103 ? -7.061 0.816 1.668 1.00 91.69 103 PRO A CA 1
ATOM 827 C C . PRO A 1 103 ? -5.834 0.513 0.803 1.00 91.69 103 PRO A C 1
ATOM 829 O O . PRO A 1 103 ? -5.478 -0.649 0.580 1.00 91.69 103 PRO A O 1
ATOM 832 N N . ILE A 1 104 ? -5.163 1.571 0.352 1.00 93.69 104 ILE A N 1
ATOM 833 C CA . ILE A 1 104 ? -3.944 1.495 -0.457 1.00 93.69 104 ILE A CA 1
ATOM 834 C C . ILE A 1 104 ? -2.806 2.164 0.317 1.00 93.69 104 ILE A C 1
ATOM 836 O O . ILE A 1 104 ? -2.982 3.221 0.928 1.00 93.69 104 ILE A O 1
ATOM 840 N N . SER A 1 105 ? -1.633 1.541 0.313 1.00 94.75 105 SER A N 1
ATOM 841 C CA . SER A 1 105 ? -0.402 2.107 0.861 1.00 94.75 105 SER A CA 1
ATOM 842 C C . SER A 1 105 ? 0.625 2.235 -0.251 1.00 94.75 105 SER A C 1
ATOM 844 O O . SER A 1 105 ? 1.001 1.242 -0.879 1.00 94.75 105 SER A O 1
ATOM 846 N N . LEU A 1 106 ? 1.064 3.468 -0.493 1.00 95.31 106 LEU A N 1
ATOM 847 C CA . LEU A 1 106 ? 2.049 3.805 -1.513 1.00 95.31 106 LEU A CA 1
ATOM 848 C C . LEU A 1 106 ? 3.440 3.873 -0.895 1.00 95.31 106 LEU A C 1
ATOM 850 O O . LEU A 1 106 ? 3.651 4.518 0.134 1.00 95.31 106 LEU A O 1
ATOM 854 N N . SER A 1 107 ? 4.406 3.210 -1.519 1.00 94.25 107 SER A N 1
ATOM 855 C CA . SER A 1 107 ? 5.730 3.080 -0.925 1.00 94.25 107 SER A CA 1
ATOM 856 C C . SER A 1 107 ? 6.489 4.402 -0.831 1.00 94.25 107 SER A C 1
ATOM 858 O O . SER A 1 107 ? 7.238 4.600 0.130 1.00 94.25 107 SER A O 1
ATOM 860 N N . HIS A 1 108 ? 6.259 5.327 -1.770 1.00 93.12 108 HIS A N 1
ATOM 861 C CA . HIS A 1 108 ? 6.854 6.663 -1.722 1.00 93.12 108 HIS A CA 1
ATOM 862 C C . HIS A 1 108 ? 6.305 7.529 -0.574 1.00 93.12 108 HIS A C 1
ATOM 864 O O . HIS A 1 108 ? 7.003 8.421 -0.101 1.00 93.12 108 HIS A O 1
ATOM 870 N N . GLU A 1 109 ? 5.091 7.259 -0.088 1.00 91.75 109 GLU A N 1
ATOM 871 C CA . GLU A 1 109 ? 4.509 7.962 1.063 1.00 91.75 109 GLU A CA 1
ATOM 872 C C . GLU A 1 109 ? 4.925 7.312 2.386 1.00 91.75 109 GLU A C 1
ATOM 874 O O . GLU A 1 109 ? 5.250 8.002 3.352 1.00 91.75 109 GLU A O 1
ATOM 879 N N . VAL A 1 110 ? 4.935 5.975 2.430 1.00 90.50 110 VAL A N 1
ATOM 880 C CA . VAL A 1 110 ? 5.205 5.209 3.655 1.00 90.50 110 VAL A CA 1
ATOM 881 C C . VAL A 1 110 ? 6.691 5.218 4.015 1.00 90.50 110 VAL A C 1
ATOM 883 O O . VAL A 1 110 ? 7.055 5.434 5.173 1.00 90.50 110 VAL A O 1
ATOM 886 N N . ALA A 1 111 ? 7.561 4.939 3.044 1.00 89.38 111 ALA A N 1
ATOM 887 C CA . ALA A 1 111 ? 8.996 4.800 3.263 1.00 89.38 111 ALA A CA 1
ATOM 888 C C . ALA A 1 111 ? 9.779 5.173 1.989 1.00 89.38 111 ALA A C 1
ATOM 890 O O . ALA A 1 111 ? 10.264 4.269 1.302 1.00 89.38 111 ALA A O 1
ATOM 891 N N . PRO A 1 112 ? 9.955 6.478 1.678 1.00 88.00 112 PRO A N 1
ATOM 892 C CA . PRO A 1 112 ? 10.680 6.966 0.495 1.00 88.00 112 PRO A CA 1
ATOM 893 C C . PRO A 1 112 ? 12.194 6.717 0.601 1.00 88.00 112 PRO A C 1
ATOM 895 O O . PRO A 1 112 ? 13.016 7.623 0.721 1.00 88.00 112 PRO A O 1
ATOM 898 N N . LEU A 1 113 ? 12.577 5.445 0.592 1.00 88.44 113 LEU A N 1
ATOM 899 C CA . LEU A 1 113 ? 13.942 4.960 0.710 1.00 88.44 113 LEU A CA 1
ATOM 900 C C . LEU A 1 113 ? 14.356 4.331 -0.613 1.00 88.44 113 LEU A C 1
ATOM 902 O O . LEU A 1 113 ? 13.591 3.586 -1.218 1.00 88.44 113 LEU A O 1
ATOM 906 N N . TRP A 1 114 ? 15.608 4.530 -1.018 1.00 86.44 114 TRP A N 1
ATOM 907 C CA . TRP A 1 114 ? 16.160 3.916 -2.230 1.00 86.44 114 TRP A CA 1
ATOM 908 C C . TRP A 1 114 ? 16.213 2.381 -2.171 1.00 86.44 114 TRP A C 1
ATOM 910 O O . TRP A 1 114 ? 16.237 1.707 -3.199 1.00 86.44 114 TRP A O 1
ATOM 920 N N . ARG A 1 115 ? 16.206 1.812 -0.962 1.00 88.12 115 ARG A N 1
ATOM 921 C CA . ARG A 1 115 ? 16.319 0.372 -0.731 1.00 88.12 115 ARG A CA 1
ATOM 922 C C . ARG A 1 115 ? 14.973 -0.327 -0.893 1.00 88.12 115 ARG A C 1
ATOM 924 O O . ARG A 1 115 ? 14.103 -0.216 -0.034 1.00 88.12 115 ARG A O 1
ATOM 931 N N . GLU A 1 116 ? 14.830 -1.070 -1.986 1.00 88.88 116 GLU A N 1
ATOM 932 C CA . GLU A 1 116 ? 13.567 -1.705 -2.375 1.00 88.88 116 GLU A CA 1
ATOM 933 C C . GLU A 1 116 ? 13.037 -2.702 -1.343 1.00 88.88 116 GLU A C 1
ATOM 935 O O . GLU A 1 116 ? 11.847 -2.674 -1.057 1.00 88.88 116 GLU A O 1
ATOM 940 N N . TYR A 1 117 ? 13.887 -3.544 -0.747 1.00 90.00 117 TYR A N 1
ATOM 941 C CA . TYR A 1 117 ? 13.428 -4.524 0.242 1.00 90.00 117 TYR A CA 1
ATOM 942 C C . TYR A 1 117 ? 12.881 -3.857 1.509 1.00 90.00 117 TYR A C 1
ATOM 944 O O . TYR A 1 117 ? 11.770 -4.161 1.939 1.00 90.00 117 TYR A O 1
ATOM 952 N N . GLU A 1 118 ? 13.635 -2.932 2.104 1.00 90.00 118 GLU A N 1
ATOM 953 C CA . GLU A 1 118 ? 13.201 -2.215 3.305 1.00 90.00 118 GLU A CA 1
ATOM 954 C C . GLU A 1 118 ? 11.926 -1.399 3.055 1.00 90.00 118 GLU A C 1
ATOM 956 O O . GLU A 1 118 ? 11.012 -1.393 3.887 1.00 90.00 118 GLU A O 1
ATOM 961 N N . ARG A 1 119 ? 11.835 -0.770 1.878 1.00 91.81 119 ARG A N 1
ATOM 962 C CA . ARG A 1 119 ? 10.644 -0.044 1.439 1.00 91.81 119 ARG A CA 1
ATOM 963 C C . ARG A 1 119 ? 9.450 -0.984 1.243 1.00 91.81 119 ARG A C 1
ATOM 965 O O . ARG A 1 119 ? 8.381 -0.720 1.794 1.00 91.81 119 ARG A O 1
ATOM 972 N N . ALA A 1 120 ? 9.635 -2.111 0.556 1.00 92.00 120 ALA A N 1
ATOM 973 C CA . ALA A 1 120 ? 8.607 -3.132 0.359 1.00 92.00 120 ALA A CA 1
ATOM 974 C C . ALA A 1 120 ? 8.087 -3.670 1.696 1.00 92.00 120 ALA A C 1
ATOM 976 O O . ALA A 1 120 ? 6.885 -3.665 1.934 1.00 92.00 120 ALA A O 1
ATOM 977 N N . SER A 1 121 ? 8.990 -4.097 2.583 1.00 91.69 121 SER A N 1
ATOM 978 C CA . SER A 1 121 ? 8.653 -4.681 3.885 1.00 91.69 121 SER A CA 1
ATOM 979 C C . SER A 1 121 ? 7.815 -3.724 4.736 1.00 91.69 121 SER A C 1
ATOM 981 O O . SER A 1 121 ? 6.775 -4.112 5.271 1.00 91.69 121 SER A O 1
ATOM 983 N N . THR A 1 122 ? 8.211 -2.448 4.782 1.00 91.88 122 THR A N 1
ATOM 984 C CA . THR A 1 122 ? 7.484 -1.414 5.531 1.00 91.88 122 THR A CA 1
ATOM 985 C C . THR A 1 122 ? 6.122 -1.115 4.904 1.00 91.88 122 THR A C 1
ATOM 987 O O . THR A 1 122 ? 5.131 -1.039 5.622 1.00 91.88 122 THR A O 1
ATOM 990 N N . THR A 1 123 ? 6.043 -1.014 3.574 1.00 93.31 123 THR A N 1
ATOM 991 C CA . THR A 1 123 ? 4.786 -0.721 2.857 1.00 93.31 123 THR A CA 1
ATOM 992 C C . THR A 1 123 ? 3.786 -1.873 2.959 1.00 93.31 123 THR A C 1
ATOM 994 O O . THR A 1 123 ? 2.594 -1.647 3.149 1.00 93.31 123 THR A O 1
ATOM 997 N N . ILE A 1 124 ? 4.261 -3.121 2.889 1.00 93.06 124 ILE A N 1
ATOM 998 C CA . ILE A 1 124 ? 3.430 -4.316 3.091 1.00 93.06 124 ILE A CA 1
ATOM 999 C C . ILE A 1 124 ? 2.878 -4.336 4.514 1.00 93.06 124 ILE A C 1
ATOM 1001 O O . ILE A 1 124 ? 1.693 -4.594 4.702 1.00 93.06 124 ILE A O 1
ATOM 1005 N N . LEU A 1 125 ? 3.724 -4.068 5.511 1.00 91.44 125 LEU A N 1
ATOM 1006 C CA . LEU A 1 125 ? 3.296 -4.020 6.904 1.00 91.44 125 LEU A CA 1
ATOM 1007 C C . LEU A 1 125 ? 2.280 -2.893 7.147 1.00 91.44 125 LEU A C 1
ATOM 1009 O O . LEU A 1 125 ? 1.291 -3.109 7.843 1.00 91.44 125 LEU A O 1
ATOM 1013 N N . ASP A 1 126 ? 2.502 -1.719 6.556 1.00 91.75 126 ASP A N 1
ATOM 1014 C CA . ASP A 1 126 ? 1.575 -0.587 6.614 1.00 91.75 126 ASP A CA 1
ATOM 1015 C C . ASP A 1 126 ? 0.195 -0.969 6.056 1.00 91.75 126 ASP A C 1
ATOM 1017 O O . ASP A 1 126 ? -0.800 -0.892 6.779 1.00 91.75 126 ASP A O 1
ATOM 1021 N N . ALA A 1 127 ? 0.148 -1.498 4.827 1.00 91.94 127 ALA A N 1
ATOM 1022 C CA . ALA A 1 127 ? -1.090 -1.960 4.199 1.00 91.94 127 ALA A CA 1
ATOM 1023 C C . ALA A 1 127 ? -1.780 -3.044 5.036 1.00 91.94 127 ALA A C 1
ATOM 1025 O O . ALA A 1 127 ? -2.987 -2.999 5.253 1.00 91.94 127 ALA A O 1
ATOM 1026 N N . TYR A 1 128 ? -1.011 -4.002 5.554 1.00 89.56 128 TYR A N 1
ATOM 1027 C CA . TYR A 1 128 ? -1.528 -5.086 6.379 1.00 89.56 128 TYR A CA 1
ATOM 1028 C C . TYR A 1 128 ? -2.209 -4.574 7.657 1.00 89.56 128 TYR A C 1
ATOM 1030 O O . TYR A 1 128 ? -3.269 -5.064 8.036 1.00 89.56 128 TYR A O 1
ATOM 1038 N N . VAL A 1 129 ? -1.625 -3.581 8.332 1.00 89.19 129 VAL A N 1
ATOM 1039 C CA . VAL A 1 129 ? -2.154 -3.051 9.600 1.00 89.19 129 VAL A CA 1
ATOM 1040 C C . VAL A 1 129 ? -3.291 -2.047 9.382 1.00 89.19 129 VAL A C 1
ATOM 1042 O O . VAL A 1 129 ? -4.159 -1.925 10.250 1.00 89.19 129 VAL A O 1
ATOM 1045 N N . LYS A 1 130 ? -3.329 -1.358 8.237 1.00 89.56 130 LYS A N 1
ATOM 1046 C CA . LYS A 1 130 ? -4.275 -0.269 7.947 1.00 89.56 130 LYS A CA 1
ATOM 1047 C C . LYS A 1 130 ? -5.747 -0.632 8.241 1.00 89.56 130 LYS A C 1
ATOM 1049 O O . LYS A 1 130 ? -6.342 0.047 9.082 1.00 89.56 130 LYS A O 1
ATOM 1054 N N . PRO A 1 131 ? -6.334 -1.735 7.722 1.00 88.44 131 PRO A N 1
ATOM 1055 C CA . PRO A 1 131 ? -7.727 -2.094 8.024 1.00 88.44 131 PRO A CA 1
ATOM 1056 C C . PRO A 1 131 ? -7.990 -2.326 9.519 1.00 88.44 131 PRO A C 1
ATOM 1058 O O . PRO A 1 131 ? -9.040 -1.953 10.044 1.00 88.44 131 PRO A O 1
ATOM 1061 N N . LEU A 1 132 ? -7.032 -2.929 10.233 1.00 86.25 132 LEU A N 1
ATOM 1062 C CA . LEU A 1 132 ? -7.153 -3.182 11.671 1.00 86.25 132 LEU A CA 1
ATOM 1063 C C . LEU A 1 132 ? -7.200 -1.879 12.462 1.00 86.25 132 LEU A C 1
ATOM 1065 O O . LEU A 1 132 ? -7.985 -1.751 13.407 1.00 86.25 132 LEU A O 1
ATOM 1069 N N . LEU A 1 133 ? -6.357 -0.926 12.071 1.00 86.88 133 LEU A N 1
ATOM 1070 C CA . LEU A 1 133 ? -6.244 0.351 12.746 1.00 86.88 133 LEU A CA 1
ATOM 1071 C C . LEU A 1 133 ? -7.482 1.223 12.523 1.00 86.88 133 LEU A C 1
ATOM 1073 O O . LEU A 1 133 ? -7.982 1.774 13.502 1.00 86.88 133 LEU A O 1
ATOM 1077 N N . HIS A 1 134 ? -8.028 1.273 11.302 1.00 86.00 134 HIS A N 1
ATOM 1078 C CA . HIS A 1 134 ? -9.308 1.944 11.030 1.00 86.00 134 HIS A CA 1
ATOM 1079 C C . HIS A 1 134 ? -10.413 1.418 11.951 1.00 86.00 134 HIS A C 1
ATOM 1081 O O . HIS A 1 134 ? -10.993 2.175 12.729 1.00 86.00 134 HIS A O 1
ATOM 1087 N N . ARG A 1 135 ? -10.616 0.093 11.993 1.00 85.19 135 ARG A N 1
ATOM 1088 C CA . ARG A 1 135 ? -11.637 -0.523 12.863 1.00 85.19 135 ARG A CA 1
ATOM 1089 C C . ARG A 1 135 ? -11.434 -0.202 14.340 1.00 85.19 135 ARG A C 1
ATOM 1091 O O . ARG A 1 135 ? -12.410 -0.040 15.078 1.00 85.19 135 ARG A O 1
ATOM 1098 N N . PHE A 1 136 ? -10.182 -0.187 14.792 1.00 86.44 136 PHE A N 1
ATOM 1099 C CA . PHE A 1 136 ? -9.846 0.146 16.170 1.00 86.44 136 PHE A CA 1
ATOM 1100 C C . PHE A 1 136 ? -10.189 1.604 16.485 1.00 86.44 136 PHE A C 1
ATOM 1102 O O . PHE A 1 136 ? -10.891 1.860 17.467 1.00 86.44 136 PHE A O 1
ATOM 1109 N N . VAL A 1 137 ? -9.747 2.537 15.640 1.00 87.69 137 VAL A N 1
ATOM 1110 C CA . VAL A 1 137 ? -10.001 3.973 15.793 1.00 87.69 137 VAL A CA 1
ATOM 1111 C C . VAL A 1 137 ? -11.497 4.269 15.765 1.00 87.69 137 VAL A C 1
ATOM 1113 O O . VAL A 1 137 ? -11.986 4.938 16.672 1.00 87.69 137 VAL A O 1
ATOM 1116 N N . ASP A 1 138 ? -12.243 3.700 14.820 1.00 87.56 138 ASP A N 1
ATOM 1117 C CA . ASP A 1 138 ? -13.687 3.924 14.690 1.00 87.56 138 ASP A CA 1
ATOM 1118 C C . ASP A 1 138 ? -14.470 3.389 15.890 1.00 87.56 138 ASP A C 1
ATOM 1120 O O . ASP A 1 138 ? -15.449 3.981 16.352 1.00 87.56 138 ASP A O 1
ATOM 1124 N N . ARG A 1 139 ? -14.062 2.233 16.424 1.00 88.50 139 ARG A N 1
ATOM 1125 C CA . ARG 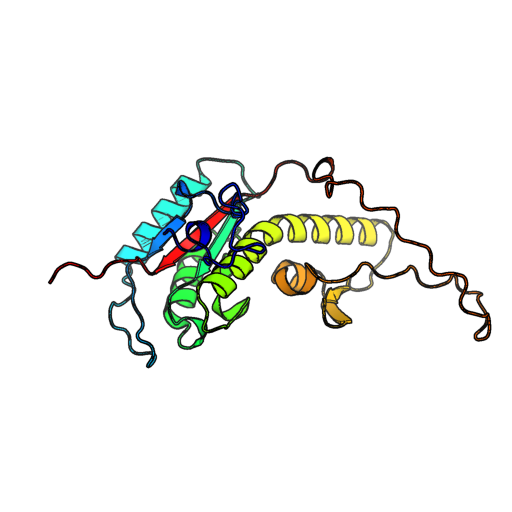A 1 139 ? -14.676 1.667 17.631 1.00 88.50 139 ARG A CA 1
ATOM 1126 C C . ARG A 1 139 ? -14.361 2.516 18.858 1.00 88.50 139 ARG A C 1
ATOM 1128 O O . ARG A 1 139 ? -15.244 2.732 19.684 1.00 88.50 139 ARG A O 1
ATOM 1135 N N . LEU A 1 140 ? -13.120 2.980 18.985 1.00 88.38 140 LEU A N 1
ATOM 1136 C CA . LEU A 1 140 ? -12.699 3.817 20.102 1.00 88.38 140 LEU A CA 1
ATOM 1137 C C . LEU A 1 140 ? -13.402 5.178 20.071 1.00 88.38 140 LEU A C 1
ATOM 1139 O O . LEU A 1 140 ? -13.939 5.600 21.092 1.00 88.38 140 LEU A O 1
ATOM 1143 N N . ALA A 1 141 ? -13.458 5.823 18.905 1.00 87.44 141 ALA A N 1
ATOM 1144 C CA . ALA A 1 141 ? -14.133 7.101 18.715 1.00 87.44 141 ALA A CA 1
ATOM 1145 C C . ALA A 1 141 ? -15.620 7.020 19.091 1.00 87.44 141 ALA A C 1
ATOM 1147 O O . ALA A 1 141 ? -16.086 7.842 19.877 1.00 87.44 141 ALA A O 1
ATOM 1148 N N . ARG A 1 142 ? -16.337 5.986 18.624 1.00 88.75 142 ARG A N 1
ATOM 1149 C CA . ARG A 1 142 ? -17.750 5.769 18.985 1.00 88.75 142 ARG A CA 1
ATOM 1150 C C . ARG A 1 142 ? -17.957 5.613 20.488 1.00 88.75 142 ARG A C 1
ATOM 1152 O O . ARG A 1 142 ? -18.784 6.310 21.061 1.00 88.75 142 ARG A O 1
ATOM 1159 N N . ARG A 1 143 ? -17.159 4.769 21.149 1.00 90.06 143 ARG A N 1
ATOM 1160 C CA . ARG A 1 143 ? -17.273 4.554 22.604 1.00 90.06 143 ARG A CA 1
ATOM 1161 C C . ARG A 1 143 ? -16.984 5.816 23.415 1.00 90.06 143 ARG A C 1
ATOM 1163 O O . ARG A 1 143 ? -17.587 6.017 24.463 1.00 90.06 143 ARG A O 1
ATOM 1170 N N . LEU A 1 144 ? -16.053 6.650 22.954 1.00 89.88 144 LEU A N 1
ATOM 1171 C CA . LEU A 1 144 ? -15.760 7.931 23.597 1.00 89.88 144 LEU A CA 1
ATOM 1172 C C . LEU A 1 144 ? -16.922 8.916 23.428 1.00 89.88 144 LEU A C 1
ATOM 1174 O O . LEU A 1 144 ? -17.304 9.561 24.402 1.00 89.88 144 LEU A O 1
ATOM 1178 N N . GLN A 1 145 ? -17.524 8.980 22.239 1.00 89.06 145 GLN A N 1
ATOM 1179 C CA . GLN A 1 145 ? -18.714 9.799 21.993 1.00 89.06 145 GLN A CA 1
ATOM 1180 C C . GLN A 1 145 ? -19.912 9.345 22.838 1.00 89.06 145 GLN A C 1
ATOM 1182 O O . GLN A 1 145 ? -20.558 10.178 23.467 1.00 89.06 145 GLN A O 1
ATOM 1187 N N . GLU A 1 146 ? -20.171 8.036 22.919 1.00 92.38 146 GLU A N 1
ATOM 1188 C CA . GLU A 1 146 ? -21.222 7.450 23.770 1.00 92.38 146 GLU A CA 1
ATOM 1189 C C . GLU A 1 146 ? -21.013 7.768 25.260 1.00 92.38 146 GLU A C 1
ATOM 1191 O O . GLU A 1 146 ? -21.977 7.964 25.996 1.00 92.38 146 GLU A O 1
ATOM 1196 N N . ALA A 1 147 ? -19.757 7.870 25.701 1.00 92.69 147 ALA A N 1
ATOM 1197 C CA . ALA A 1 147 ? -19.393 8.275 27.058 1.00 92.69 147 ALA A CA 1
ATOM 1198 C C . ALA A 1 147 ? -19.400 9.805 27.278 1.00 92.69 147 ALA A C 1
ATOM 1200 O O . ALA A 1 147 ? -19.039 10.267 28.359 1.00 92.69 147 ALA A O 1
ATOM 1201 N N . GLY A 1 148 ? -19.804 10.598 26.278 1.00 92.06 148 GLY A N 1
ATOM 1202 C CA . GLY A 1 148 ? -19.939 12.054 26.375 1.00 92.06 148 GLY A CA 1
ATOM 1203 C C . GLY A 1 148 ? -18.662 12.851 26.090 1.00 92.06 148 GLY A C 1
ATOM 1204 O O . GLY A 1 148 ? -18.649 14.067 26.284 1.00 92.06 148 GLY A O 1
ATOM 1205 N N . TYR A 1 149 ? -17.588 12.214 25.613 1.00 89.62 149 TYR A N 1
ATOM 1206 C CA . TYR A 1 149 ? -16.371 12.923 25.214 1.00 89.62 149 TYR A CA 1
ATOM 1207 C C . TYR A 1 149 ? -16.522 13.522 23.809 1.00 89.62 149 TYR A C 1
ATOM 1209 O O . TYR A 1 149 ? -16.743 12.810 22.832 1.00 89.62 149 TYR A O 1
ATOM 1217 N N . THR A 1 150 ? -16.334 14.838 23.698 1.00 82.88 150 THR A N 1
ATOM 1218 C CA . THR A 1 150 ? -16.424 15.595 22.433 1.00 82.88 150 THR A CA 1
ATOM 1219 C C . THR A 1 150 ? -15.065 16.045 21.890 1.00 82.88 150 THR A C 1
ATOM 1221 O O . THR A 1 150 ? -14.982 16.599 20.795 1.00 82.88 150 THR A O 1
ATOM 1224 N N . ALA A 1 151 ? -13.986 15.814 22.644 1.00 83.81 151 ALA A N 1
ATOM 1225 C CA . ALA A 1 151 ? -12.642 16.208 22.248 1.00 83.81 151 ALA A CA 1
ATOM 1226 C C . ALA A 1 151 ? -12.118 15.350 21.075 1.00 83.81 151 ALA A C 1
ATOM 1228 O O . ALA A 1 151 ? -12.363 14.140 21.046 1.00 83.81 151 ALA A O 1
ATOM 1229 N N . PRO A 1 152 ? -11.339 15.931 20.140 1.00 79.94 152 PRO A N 1
ATOM 1230 C CA . PRO A 1 152 ? -10.708 15.167 19.070 1.00 79.94 152 PRO A CA 1
ATOM 1231 C C . PRO A 1 152 ? -9.772 14.081 19.616 1.00 79.94 152 PRO A C 1
ATOM 1233 O O . PRO A 1 152 ? -8.860 14.359 20.400 1.00 79.94 152 PRO A O 1
ATOM 1236 N N . LEU A 1 153 ? -9.964 12.837 19.169 1.00 83.81 153 LEU A N 1
ATOM 1237 C CA . LEU A 1 153 ? -9.071 11.731 19.507 1.00 83.81 153 LEU A CA 1
ATOM 1238 C C . LEU A 1 153 ? -7.734 11.907 18.777 1.00 83.81 153 LEU A C 1
ATOM 1240 O O . LEU A 1 153 ? -7.698 12.075 17.558 1.00 83.81 153 LEU A O 1
ATOM 1244 N N . ALA A 1 154 ? -6.629 11.821 19.517 1.00 85.06 154 ALA A N 1
ATOM 1245 C CA . ALA A 1 154 ? -5.282 11.874 18.963 1.00 85.06 154 ALA A CA 1
ATOM 1246 C C . ALA A 1 154 ? -4.453 10.672 19.426 1.00 85.06 154 ALA A C 1
ATOM 1248 O O . ALA A 1 154 ? -4.430 10.352 20.615 1.00 85.06 154 ALA A O 1
ATOM 1249 N N . LEU A 1 155 ? -3.742 10.050 18.488 1.00 83.38 155 LEU A N 1
ATOM 1250 C CA . LEU A 1 155 ? -2.800 8.959 18.719 1.00 83.38 155 LEU A CA 1
ATOM 1251 C C . LEU A 1 155 ? -1.362 9.484 18.721 1.00 83.38 155 LEU A C 1
ATOM 1253 O O . LEU A 1 155 ? -1.061 10.523 18.131 1.00 83.38 155 LEU A O 1
ATOM 1257 N N . MET A 1 156 ? -0.466 8.770 19.399 1.00 82.62 156 MET A N 1
ATOM 1258 C CA . MET A 1 156 ? 0.952 9.120 19.467 1.00 82.62 156 MET A CA 1
ATOM 1259 C C . MET A 1 156 ? 1.756 8.331 18.434 1.00 82.62 156 MET A C 1
ATOM 1261 O O . MET A 1 156 ? 1.573 7.126 18.285 1.00 82.62 156 MET A O 1
ATOM 1265 N N . LYS A 1 157 ? 2.667 9.018 17.751 1.00 81.62 157 LYS A N 1
ATOM 1266 C CA . LYS A 1 157 ? 3.639 8.454 16.814 1.00 81.62 157 LYS A CA 1
ATOM 1267 C C . LYS A 1 157 ? 4.889 7.980 17.555 1.00 81.62 157 LYS A C 1
ATOM 1269 O O . LYS A 1 157 ? 5.196 8.449 18.651 1.00 81.62 157 LYS A O 1
ATOM 1274 N N . SER A 1 158 ? 5.658 7.099 16.925 1.00 76.12 158 SER A N 1
ATOM 1275 C CA . SER A 1 158 ? 6.933 6.581 17.444 1.00 76.12 158 SER A CA 1
ATOM 1276 C C . SER A 1 158 ? 7.980 7.664 17.721 1.00 76.12 158 SER A C 1
ATOM 1278 O O . SER A 1 158 ? 8.804 7.503 18.615 1.00 76.12 158 SER A O 1
ATOM 1280 N N . ASN A 1 159 ? 7.910 8.795 17.016 1.00 72.88 159 ASN A N 1
ATOM 1281 C CA . ASN A 1 159 ? 8.773 9.955 17.238 1.00 72.88 159 ASN A CA 1
ATOM 1282 C C . ASN A 1 159 ? 8.300 10.891 18.372 1.00 72.88 159 ASN A C 1
ATOM 1284 O O . ASN A 1 159 ? 8.837 11.985 18.515 1.00 72.88 159 ASN A O 1
ATOM 1288 N N . GLY A 1 160 ? 7.284 10.498 19.149 1.00 72.06 160 GLY A N 1
ATOM 1289 C CA . GLY A 1 160 ? 6.739 11.286 20.262 1.00 72.06 160 GLY A CA 1
ATOM 1290 C C . GLY A 1 160 ? 5.762 12.396 19.853 1.00 72.06 160 GLY A C 1
ATOM 1291 O O . GLY A 1 160 ? 5.195 13.058 20.718 1.00 72.06 160 GLY A O 1
ATOM 1292 N N . GLY A 1 161 ? 5.526 12.599 18.553 1.00 80.38 161 GLY A N 1
ATOM 1293 C CA . GLY A 1 161 ? 4.490 13.510 18.062 1.00 80.38 161 GLY A CA 1
ATOM 1294 C C . GLY A 1 161 ? 3.080 12.926 18.191 1.00 80.38 161 GLY A C 1
ATOM 1295 O O . GLY A 1 161 ? 2.907 11.724 18.369 1.00 80.38 161 GLY A O 1
ATOM 1296 N N . ARG A 1 162 ? 2.049 13.762 18.036 1.00 81.06 162 ARG A N 1
ATOM 1297 C CA . ARG A 1 162 ? 0.638 13.334 18.036 1.00 81.06 162 ARG A CA 1
ATOM 1298 C C . ARG A 1 162 ? 0.012 13.543 16.660 1.00 81.06 162 ARG A C 1
ATOM 1300 O O . ARG A 1 162 ? 0.425 14.440 15.928 1.00 81.06 162 ARG A O 1
ATOM 1307 N N . LEU A 1 163 ? -0.965 12.715 16.313 1.00 80.00 163 LEU A N 1
ATOM 1308 C CA . LEU A 1 163 ? -1.751 12.818 15.087 1.00 80.00 163 LEU A CA 1
ATOM 1309 C C . LEU A 1 163 ? -3.220 12.556 15.414 1.00 80.00 163 LEU A C 1
ATOM 1311 O O . LEU A 1 163 ? -3.521 11.720 16.266 1.00 80.00 163 LEU A O 1
ATOM 1315 N N . LEU A 1 164 ? -4.133 13.275 14.763 1.00 82.50 164 LEU A N 1
ATOM 1316 C CA . LEU A 1 164 ? -5.563 12.990 14.877 1.00 82.50 164 LEU A CA 1
ATOM 1317 C C . LEU A 1 164 ? -5.839 11.546 14.459 1.00 82.50 164 LEU A C 1
ATOM 1319 O O . LEU A 1 164 ? -5.249 11.056 13.502 1.00 82.50 164 LEU A O 1
ATOM 1323 N N . ALA A 1 165 ? -6.731 10.867 15.173 1.00 77.81 165 ALA A N 1
ATOM 1324 C CA . ALA A 1 165 ? -6.924 9.433 15.004 1.00 77.81 165 ALA A CA 1
ATOM 1325 C C . ALA A 1 165 ? -7.389 9.044 13.594 1.00 77.81 165 ALA A C 1
ATOM 1327 O O . ALA A 1 165 ? -6.944 8.019 13.093 1.00 77.81 165 ALA A O 1
ATOM 1328 N N . ALA A 1 166 ? -8.198 9.889 12.945 1.00 73.44 166 ALA A N 1
ATOM 1329 C CA . ALA A 1 166 ? -8.598 9.703 11.551 1.00 73.44 166 ALA A CA 1
ATOM 1330 C C . ALA A 1 166 ? -7.375 9.667 10.615 1.00 73.44 166 ALA A C 1
ATOM 1332 O O . ALA A 1 166 ? -7.143 8.668 9.950 1.00 73.44 166 ALA A O 1
ATOM 1333 N N . ALA A 1 167 ? -6.516 10.691 10.674 1.00 77.00 167 ALA A N 1
ATOM 1334 C CA . ALA A 1 167 ? -5.288 10.745 9.875 1.00 77.00 167 ALA A CA 1
ATOM 1335 C C . ALA A 1 167 ? -4.270 9.655 10.262 1.00 77.00 167 ALA A C 1
ATOM 1337 O O . ALA A 1 167 ? -3.470 9.211 9.446 1.00 77.00 167 ALA A O 1
ATOM 1338 N N . ALA A 1 168 ? -4.276 9.224 11.524 1.00 74.50 168 ALA A N 1
ATOM 1339 C CA . ALA A 1 168 ? -3.404 8.164 12.011 1.00 74.50 168 ALA A CA 1
ATOM 1340 C C . ALA A 1 168 ? -3.808 6.784 11.473 1.00 74.50 168 ALA A C 1
ATOM 1342 O O . ALA A 1 168 ? -2.938 5.941 11.275 1.00 74.50 168 ALA A O 1
ATOM 1343 N N . ALA A 1 169 ? -5.098 6.563 11.210 1.00 78.38 169 ALA A N 1
ATOM 1344 C CA . ALA A 1 169 ? -5.578 5.334 10.594 1.00 78.38 169 ALA A CA 1
ATOM 1345 C C . ALA A 1 169 ? -5.087 5.184 9.141 1.00 78.38 169 ALA A C 1
ATOM 1347 O O . ALA A 1 169 ? -4.716 4.080 8.745 1.00 78.38 169 ALA A O 1
ATOM 1348 N N . ASP A 1 170 ? -4.964 6.297 8.409 1.00 79.75 170 ASP A N 1
ATOM 1349 C CA . ASP A 1 170 ? -4.467 6.327 7.024 1.00 79.75 170 ASP A CA 1
ATOM 1350 C C . ASP A 1 170 ? -2.950 6.101 6.905 1.00 79.75 170 ASP A C 1
ATOM 1352 O O . ASP A 1 170 ? -2.451 5.755 5.832 1.00 79.75 170 ASP A O 1
ATOM 1356 N N . GLN A 1 171 ? -2.202 6.282 7.997 1.00 79.88 171 GLN A N 1
ATOM 1357 C CA . GLN A 1 171 ? -0.743 6.148 8.040 1.00 79.88 171 GLN A CA 1
ATOM 1358 C C . GLN A 1 171 ? -0.305 5.338 9.274 1.00 79.88 171 GLN A C 1
ATOM 1360 O O . GLN A 1 171 ? 0.197 5.912 10.249 1.00 79.88 171 GLN A O 1
ATOM 1365 N N . PRO A 1 172 ? -0.490 4.004 9.274 1.00 79.38 172 PRO A N 1
ATOM 1366 C CA . PRO A 1 172 ? -0.175 3.166 10.427 1.00 79.38 172 PRO A CA 1
ATOM 1367 C C . PRO A 1 172 ? 1.325 3.011 10.704 1.00 79.38 172 PRO A C 1
ATOM 1369 O O . PRO A 1 172 ? 1.691 2.867 11.873 1.00 79.38 172 PRO A O 1
ATOM 1372 N N . ALA A 1 173 ? 2.211 3.046 9.701 1.00 79.75 173 ALA A N 1
ATOM 1373 C CA . ALA A 1 173 ? 3.639 2.746 9.884 1.00 79.75 173 ALA A CA 1
ATOM 1374 C C . ALA A 1 173 ? 4.322 3.536 11.029 1.00 79.75 173 ALA A C 1
ATOM 1376 O O . ALA A 1 173 ? 4.979 2.910 11.870 1.00 79.75 173 ALA A O 1
ATOM 1377 N N . PRO A 1 174 ? 4.132 4.864 11.176 1.00 76.62 174 PRO A N 1
ATOM 1378 C CA . PRO A 1 174 ? 4.674 5.627 12.303 1.00 76.62 174 PRO A CA 1
ATOM 1379 C C . PRO A 1 174 ? 4.144 5.220 13.688 1.00 76.62 174 PRO A C 1
ATOM 1381 O O . PRO A 1 174 ? 4.762 5.573 14.694 1.00 76.62 174 PRO A O 1
ATOM 1384 N N . LEU A 1 175 ? 3.017 4.510 13.779 1.00 75.06 175 LEU A N 1
ATOM 1385 C CA . LEU A 1 175 ? 2.406 4.087 15.045 1.00 75.06 175 LEU A CA 1
ATOM 1386 C C . LEU A 1 175 ? 2.893 2.713 15.514 1.00 75.06 175 LEU A C 1
ATOM 1388 O O . LEU A 1 175 ? 2.828 2.424 16.705 1.00 75.06 175 LEU A O 1
ATOM 1392 N N . ILE A 1 176 ? 3.409 1.870 14.616 1.00 70.31 176 ILE A N 1
ATOM 1393 C CA . ILE A 1 176 ? 3.779 0.475 14.929 1.00 70.31 176 ILE A CA 1
ATOM 1394 C C . ILE A 1 176 ? 4.846 0.400 16.029 1.00 70.31 176 ILE A C 1
ATOM 1396 O O . ILE A 1 176 ? 4.832 -0.501 16.866 1.00 70.31 176 ILE A O 1
ATOM 1400 N N . VAL A 1 177 ? 5.760 1.372 16.051 1.00 57.12 177 VAL A N 1
ATOM 1401 C CA . VAL A 1 177 ? 6.842 1.465 17.045 1.00 57.12 177 VAL A CA 1
ATOM 1402 C C . VAL A 1 177 ? 6.497 2.450 18.171 1.00 57.12 177 VAL A C 1
ATOM 1404 O O . VAL A 1 177 ? 7.318 2.703 19.053 1.00 57.12 177 VAL A O 1
ATOM 1407 N N . ALA A 1 178 ? 5.293 3.035 18.168 1.00 50.94 178 ALA A N 1
ATOM 1408 C CA . ALA A 1 178 ? 4.860 3.900 19.254 1.00 50.94 178 ALA A CA 1
ATOM 1409 C C . ALA A 1 178 ? 4.728 3.067 20.531 1.00 50.94 178 ALA A C 1
ATOM 1411 O O . ALA A 1 178 ? 3.922 2.144 20.643 1.00 50.94 178 ALA A O 1
ATOM 1412 N N . ARG A 1 179 ? 5.575 3.374 21.512 1.00 38.88 179 ARG A N 1
ATOM 1413 C CA . ARG A 1 179 ? 5.532 2.725 22.818 1.00 38.88 179 ARG A CA 1
ATOM 1414 C C . ARG A 1 179 ? 4.239 3.138 23.524 1.00 38.88 179 ARG A C 1
ATOM 1416 O O . ARG A 1 179 ? 3.905 4.320 23.547 1.00 38.88 179 ARG A O 1
ATOM 1423 N N . ALA A 1 180 ? 3.538 2.175 24.123 1.00 42.47 180 ALA A N 1
ATOM 1424 C CA . ALA A 1 180 ? 2.375 2.463 24.957 1.00 42.47 180 ALA A CA 1
ATOM 1425 C C . ALA A 1 180 ? 2.743 3.503 26.030 1.00 42.47 180 ALA A C 1
ATOM 1427 O O . ALA A 1 180 ? 3.753 3.354 26.729 1.00 42.47 180 ALA A O 1
ATOM 1428 N N . MET A 1 181 ? 1.944 4.567 26.126 1.00 37.34 181 MET A N 1
ATOM 1429 C CA . MET A 1 181 ? 2.132 5.616 27.121 1.00 37.34 181 MET A CA 1
ATOM 1430 C C . MET A 1 181 ? 1.961 5.012 28.519 1.00 37.34 181 MET A C 1
ATOM 1432 O O . MET A 1 181 ? 1.018 4.261 28.769 1.00 37.34 181 MET A O 1
ATOM 1436 N N . ARG A 1 182 ? 2.881 5.334 29.433 1.00 30.34 182 ARG A N 1
ATOM 1437 C CA . ARG A 1 182 ? 2.669 5.110 30.868 1.00 30.34 182 ARG A CA 1
ATOM 1438 C C . ARG A 1 182 ? 1.412 5.907 31.259 1.00 30.34 182 ARG A C 1
ATOM 1440 O O . ARG A 1 182 ? 1.329 7.059 30.831 1.00 30.34 182 ARG A O 1
ATOM 1447 N N . PRO A 1 183 ? 0.447 5.346 32.010 1.00 34.34 183 PRO A N 1
ATOM 1448 C CA . PRO A 1 183 ? -0.674 6.142 32.500 1.00 34.34 183 PRO A CA 1
ATOM 1449 C C . PRO A 1 183 ? -0.131 7.371 33.239 1.00 34.34 183 PRO A C 1
ATOM 1451 O O . PRO A 1 183 ? 0.871 7.274 33.957 1.00 34.34 183 PRO A O 1
ATOM 1454 N N . LEU A 1 184 ? -0.740 8.532 32.988 1.00 35.62 184 LEU A N 1
ATOM 1455 C CA . LEU A 1 184 ? -0.437 9.748 33.738 1.00 35.62 184 LEU A CA 1
ATOM 1456 C C . LEU A 1 184 ? -0.702 9.468 35.225 1.00 35.62 184 LEU A C 1
ATOM 1458 O O . LEU A 1 184 ? -1.651 8.742 35.528 1.00 35.62 184 LEU A O 1
ATOM 1462 N N . PRO A 1 185 ? 0.124 9.992 36.147 1.00 36.84 185 PRO A N 1
ATOM 1463 C CA . PRO A 1 185 ? -0.212 9.924 37.560 1.00 36.84 185 PRO A CA 1
ATOM 1464 C C . PRO A 1 185 ? -1.583 10.575 37.773 1.00 36.84 185 PRO A C 1
ATOM 1466 O O . PRO A 1 185 ? -1.888 11.600 37.157 1.00 36.84 185 PRO A O 1
ATOM 1469 N N . GLU A 1 186 ? -2.402 9.951 38.620 1.00 34.91 186 GLU A N 1
ATOM 1470 C CA . GLU A 1 186 ? -3.687 10.494 39.063 1.00 34.91 186 GLU A CA 1
ATOM 1471 C C . GLU A 1 186 ? -3.517 11.959 39.511 1.00 34.91 186 GLU A C 1
ATOM 1473 O O . GLU A 1 186 ? -2.470 12.308 40.079 1.00 34.91 186 GLU A O 1
ATOM 1478 N N . PRO A 1 187 ? -4.507 12.838 39.268 1.00 32.94 187 PRO A N 1
ATOM 1479 C CA . PRO A 1 187 ? -4.439 14.225 39.709 1.00 32.94 187 PRO A CA 1
ATOM 1480 C C . PRO A 1 187 ? -4.363 14.261 41.244 1.00 32.94 187 PRO A C 1
ATOM 1482 O O . PRO A 1 187 ? -5.361 14.077 41.934 1.00 32.94 187 PRO A O 1
ATOM 1485 N N . GLY A 1 188 ? -3.151 14.447 41.776 1.00 46.84 188 GLY A N 1
ATOM 1486 C CA . GLY A 1 188 ? -2.869 14.401 43.215 1.00 46.84 188 GLY A CA 1
ATOM 1487 C C . GLY A 1 188 ? -1.415 14.089 43.595 1.00 46.84 188 GLY A C 1
ATOM 1488 O O . GLY A 1 188 ? -1.027 14.356 44.728 1.00 46.84 188 GLY A O 1
ATOM 1489 N N . GLY A 1 189 ? -0.589 13.572 42.676 1.00 42.25 189 GLY A N 1
ATOM 1490 C CA . GLY A 1 189 ? 0.846 13.371 42.925 1.00 42.25 189 GLY A CA 1
ATOM 1491 C C . GLY A 1 189 ? 1.622 14.692 42.902 1.00 42.25 189 GLY A C 1
ATOM 1492 O O . GLY A 1 189 ? 1.673 15.363 41.870 1.00 42.25 189 GLY A O 1
ATOM 1493 N N . ALA A 1 190 ? 2.217 15.080 44.030 1.00 42.38 190 ALA A N 1
ATOM 1494 C CA . ALA A 1 190 ? 3.014 16.297 44.135 1.00 42.38 190 ALA A CA 1
ATOM 1495 C C . ALA A 1 190 ? 4.279 16.221 43.258 1.00 42.38 190 ALA A C 1
ATOM 1497 O O . ALA A 1 190 ? 4.937 15.183 43.159 1.00 42.38 190 ALA A O 1
ATOM 1498 N N . ILE A 1 191 ? 4.647 17.346 42.639 1.00 42.94 191 ILE A N 1
ATOM 1499 C CA . ILE A 1 191 ? 5.927 17.515 41.937 1.00 42.94 191 ILE A CA 1
ATOM 1500 C C . ILE A 1 191 ? 7.037 17.447 42.998 1.00 42.94 191 ILE A C 1
ATOM 1502 O O . ILE A 1 191 ? 7.331 18.444 43.652 1.00 42.94 191 ILE A O 1
ATOM 1506 N N . GLY A 1 192 ? 7.605 16.259 43.219 1.00 45.91 192 GLY A N 1
ATOM 1507 C CA . GLY A 1 192 ? 8.651 16.046 44.224 1.00 45.91 192 GLY A CA 1
ATOM 1508 C C . GLY A 1 192 ? 8.822 14.609 44.716 1.00 45.91 192 GLY A C 1
ATOM 1509 O O . GLY A 1 192 ? 9.851 14.321 45.324 1.00 45.91 192 GLY A O 1
ATOM 1510 N N . ASP A 1 193 ? 7.880 13.701 44.441 1.00 44.41 193 ASP A N 1
ATOM 1511 C CA . ASP A 1 193 ? 8.061 12.303 44.838 1.00 44.41 193 ASP A CA 1
ATOM 1512 C C . ASP A 1 193 ? 9.237 11.652 44.084 1.00 44.41 193 ASP A C 1
ATOM 1514 O O . ASP A 1 193 ? 9.379 11.841 42.866 1.00 44.41 193 ASP A O 1
ATOM 1518 N N . PRO A 1 194 ? 10.093 10.871 44.776 1.00 44.06 194 PRO A N 1
ATOM 1519 C CA . PRO A 1 194 ? 11.162 10.134 44.122 1.00 44.06 194 PRO A CA 1
ATOM 1520 C C . PRO A 1 194 ? 10.551 9.188 43.081 1.00 44.06 194 PRO A C 1
ATOM 1522 O O . PRO A 1 194 ? 9.472 8.633 43.314 1.00 44.06 194 PRO A O 1
ATOM 1525 N N . PRO A 1 195 ? 11.208 8.974 41.926 1.00 47.75 195 PRO A N 1
ATOM 1526 C CA . PRO A 1 195 ? 10.696 8.056 40.924 1.00 47.75 195 PRO A CA 1
ATOM 1527 C C . PRO A 1 195 ? 10.563 6.669 41.558 1.00 47.75 195 PRO A C 1
ATOM 1529 O O . PRO A 1 195 ? 11.562 6.004 41.827 1.00 47.75 195 PRO A O 1
ATOM 1532 N N . GLY A 1 196 ? 9.319 6.250 41.815 1.00 50.78 196 GLY A N 1
ATOM 1533 C CA . GLY A 1 196 ? 9.016 4.893 42.256 1.00 50.78 196 GLY A CA 1
ATOM 1534 C C . GLY A 1 196 ? 9.638 3.885 41.294 1.00 50.78 196 GLY A C 1
ATOM 1535 O O . GLY A 1 196 ? 9.777 4.179 40.099 1.00 50.78 196 GLY A O 1
ATOM 1536 N N . GLU A 1 197 ? 10.043 2.727 41.828 1.00 35.78 197 GLU A N 1
ATOM 1537 C CA . GLU A 1 197 ? 10.772 1.704 41.078 1.00 35.78 197 GLU A CA 1
ATOM 1538 C C . GLU A 1 197 ? 10.173 1.491 39.680 1.00 35.78 197 GLU A C 1
ATOM 1540 O O . GLU A 1 197 ? 8.944 1.445 39.524 1.00 35.78 197 GLU A O 1
ATOM 1545 N N . PRO A 1 198 ? 11.017 1.356 38.640 1.00 41.56 198 PRO A N 1
ATOM 1546 C CA . PRO A 1 198 ? 10.528 1.046 37.312 1.00 41.56 198 PRO A CA 1
ATOM 1547 C C . PRO A 1 198 ? 9.729 -0.252 37.395 1.00 41.56 198 PRO A C 1
ATOM 1549 O O . PRO A 1 198 ? 10.292 -1.320 37.637 1.00 41.56 198 PRO A O 1
ATOM 1552 N N . VAL A 1 199 ? 8.414 -0.149 37.180 1.00 46.25 199 VAL A N 1
ATOM 1553 C CA . VAL A 1 199 ? 7.533 -1.304 37.014 1.00 46.25 199 VAL A CA 1
ATOM 1554 C C . VAL A 1 199 ? 8.141 -2.133 35.894 1.00 46.25 199 VAL A C 1
ATOM 1556 O O . VAL A 1 199 ? 8.104 -1.742 34.722 1.00 46.25 199 VAL A O 1
ATOM 1559 N N . ARG A 1 200 ? 8.788 -3.241 36.267 1.00 31.59 200 ARG A N 1
ATOM 1560 C CA . ARG A 1 200 ? 9.369 -4.162 35.299 1.00 31.59 200 ARG A CA 1
ATOM 1561 C C . ARG A 1 200 ? 8.222 -4.601 34.396 1.00 31.59 200 ARG A C 1
ATOM 1563 O O . ARG A 1 200 ? 7.223 -5.098 34.920 1.00 31.59 200 ARG A O 1
ATOM 1570 N N . PRO A 1 201 ? 8.323 -4.416 33.067 1.00 33.97 201 PRO A N 1
ATOM 1571 C CA . PRO A 1 201 ? 7.326 -4.986 32.182 1.00 33.97 201 PRO A CA 1
ATOM 1572 C C . PRO A 1 201 ? 7.264 -6.490 32.478 1.00 33.97 201 PRO A C 1
ATOM 1574 O O . PRO A 1 201 ? 8.316 -7.089 32.748 1.00 33.97 201 PRO A O 1
ATOM 1577 N N . PRO A 1 202 ? 6.068 -7.104 32.476 1.00 32.28 202 PRO A N 1
ATOM 1578 C CA . PRO A 1 202 ? 5.965 -8.545 32.639 1.00 32.28 202 PRO A CA 1
ATOM 1579 C C . PRO A 1 202 ? 6.938 -9.206 31.661 1.00 32.28 202 PRO A C 1
ATOM 1581 O O . PRO A 1 202 ? 7.064 -8.769 30.510 1.00 32.28 202 PRO A O 1
ATOM 1584 N N . ARG A 1 203 ? 7.688 -10.207 32.146 1.00 30.69 203 ARG A N 1
ATOM 1585 C CA . ARG A 1 203 ? 8.588 -11.005 31.304 1.00 30.69 203 ARG A CA 1
ATOM 1586 C C . ARG A 1 203 ? 7.808 -11.375 30.049 1.00 30.69 203 ARG A C 1
ATOM 1588 O O . ARG A 1 203 ? 6.732 -11.950 30.175 1.00 30.69 203 ARG A O 1
ATOM 1595 N N . ARG A 1 204 ? 8.324 -10.998 28.872 1.00 36.22 204 ARG A N 1
ATOM 1596 C CA . ARG A 1 204 ? 7.747 -11.373 27.578 1.00 36.22 204 ARG A CA 1
ATOM 1597 C C . ARG A 1 204 ? 7.511 -12.882 27.584 1.00 36.22 204 ARG A C 1
ATOM 1599 O O . ARG A 1 204 ? 8.450 -13.651 27.401 1.00 36.22 204 ARG A O 1
ATOM 1606 N N . SER A 1 205 ? 6.267 -13.291 27.793 1.00 28.44 205 SER A N 1
ATOM 1607 C CA . SER A 1 205 ? 5.780 -14.542 27.253 1.00 28.44 205 SER A CA 1
ATOM 1608 C C . SER A 1 205 ? 5.766 -14.357 25.741 1.00 28.44 205 SER A C 1
ATOM 1610 O O . SER A 1 205 ? 5.244 -13.368 25.222 1.00 28.44 205 SER A O 1
ATOM 1612 N N . SER A 1 206 ? 6.432 -15.270 25.052 1.00 32.69 206 SER A N 1
ATOM 1613 C CA . SER A 1 206 ? 6.250 -15.563 23.638 1.00 32.69 206 SER A CA 1
ATOM 1614 C C . SER A 1 206 ? 4.806 -15.308 23.184 1.00 32.69 206 SER A C 1
ATOM 1616 O O . SER A 1 206 ? 3.857 -15.825 23.765 1.00 32.69 206 SER A O 1
ATOM 1618 N N . GLY A 1 207 ? 4.667 -14.504 22.129 1.00 29.41 207 GLY A N 1
ATOM 1619 C CA . GLY A 1 207 ? 3.396 -14.200 21.480 1.00 29.41 207 GLY A CA 1
ATOM 1620 C C . GLY A 1 207 ? 2.754 -12.907 21.975 1.00 29.41 207 GLY A C 1
ATOM 1621 O O . GLY A 1 207 ? 2.114 -12.874 23.021 1.00 29.41 207 GLY A O 1
ATOM 1622 N N . LEU A 1 208 ? 2.807 -11.851 21.151 1.00 33.34 208 LEU A N 1
ATOM 1623 C CA . LEU A 1 208 ? 1.630 -10.988 21.065 1.00 33.34 208 LEU A CA 1
ATOM 1624 C C . LEU A 1 208 ? 0.471 -11.926 20.713 1.00 33.34 208 LEU A C 1
ATOM 1626 O O . LEU A 1 208 ? 0.416 -12.453 19.603 1.00 33.34 208 LEU A O 1
ATOM 1630 N N . GLY A 1 209 ? -0.395 -12.203 21.684 1.00 28.77 209 GLY A N 1
ATOM 1631 C CA . GLY A 1 209 ? -1.605 -12.971 21.465 1.00 28.77 209 GLY A CA 1
ATOM 1632 C C . GLY A 1 209 ? -2.492 -12.221 20.480 1.00 28.77 209 GLY A C 1
ATOM 1633 O O . GLY A 1 209 ? -3.283 -11.370 20.871 1.00 28.77 209 GLY A O 1
ATOM 1634 N N . LEU A 1 210 ? -2.389 -12.573 19.198 1.00 37.91 210 LEU A N 1
ATOM 1635 C CA . LEU A 1 210 ? -3.331 -12.189 18.142 1.00 37.91 210 LEU A CA 1
ATOM 1636 C C . LEU A 1 210 ? -4.753 -12.731 18.412 1.00 37.91 210 LEU A C 1
ATOM 1638 O O . LEU A 1 210 ? -5.681 -12.411 17.684 1.00 37.91 210 LEU A O 1
ATOM 1642 N N . ALA A 1 211 ? -4.947 -13.496 19.493 1.00 32.16 211 ALA A N 1
ATOM 1643 C CA . ALA A 1 211 ? -6.212 -14.087 19.922 1.00 32.16 211 ALA A CA 1
ATOM 1644 C C . ALA A 1 211 ? -7.343 -13.069 20.187 1.00 32.16 211 ALA A C 1
ATOM 1646 O O . ALA A 1 211 ? -8.509 -13.446 20.162 1.00 32.16 211 ALA A O 1
ATOM 1647 N N . GLY A 1 212 ? -7.030 -11.786 20.411 1.00 34.59 212 GLY A N 1
ATOM 1648 C CA . GLY A 1 212 ? -8.033 -10.717 20.544 1.00 34.59 212 GLY A CA 1
ATOM 1649 C C . GLY A 1 212 ? -8.410 -10.012 19.232 1.00 34.59 212 GLY A C 1
ATOM 1650 O O . GLY A 1 212 ? -9.325 -9.191 19.224 1.00 34.59 212 GLY A O 1
ATOM 1651 N N . TRP A 1 213 ? -7.710 -10.308 18.133 1.00 37.62 213 TRP A N 1
ATOM 1652 C CA . TRP A 1 213 ? -7.766 -9.562 16.872 1.00 37.62 213 TRP A CA 1
ATOM 1653 C C . TRP A 1 213 ? -8.474 -10.336 15.751 1.00 37.62 213 TRP A C 1
ATOM 1655 O O . TRP A 1 213 ? -8.061 -10.238 14.608 1.00 37.62 213 TRP A O 1
ATOM 1665 N N . GLY A 1 214 ? -9.532 -11.102 16.041 1.00 48.56 214 GLY A N 1
ATOM 1666 C CA . GLY A 1 214 ? -10.334 -11.760 14.994 1.00 48.56 214 GLY A CA 1
ATOM 1667 C C . GLY A 1 214 ? -9.498 -12.536 13.958 1.00 48.56 214 GLY A C 1
ATOM 1668 O O . GLY A 1 214 ? -8.496 -13.162 14.308 1.00 48.56 214 GLY A O 1
ATOM 1669 N N . ARG A 1 215 ? -9.912 -12.516 12.684 1.00 55.53 215 ARG A N 1
ATOM 1670 C CA . ARG A 1 215 ? -9.084 -13.005 11.573 1.00 55.53 215 ARG A CA 1
ATOM 1671 C C . ARG A 1 215 ? -8.066 -11.940 11.163 1.00 55.53 215 ARG A C 1
ATOM 1673 O O . ARG A 1 215 ? -8.281 -10.740 11.306 1.00 55.53 215 ARG A O 1
ATOM 1680 N N . LEU A 1 216 ? -6.918 -12.423 10.701 1.00 57.69 216 LEU A N 1
ATOM 1681 C CA . LEU A 1 216 ? -5.822 -11.583 10.251 1.00 57.69 216 LEU A CA 1
ATOM 1682 C C . LEU A 1 216 ? -6.110 -11.033 8.847 1.00 57.69 216 LEU A C 1
ATOM 1684 O O . LEU A 1 216 ? -6.547 -11.806 7.991 1.00 57.69 216 LEU A O 1
ATOM 1688 N N . PRO A 1 217 ? -5.807 -9.750 8.590 1.00 72.00 217 PRO A N 1
ATOM 1689 C CA . PRO A 1 217 ? -6.001 -9.142 7.284 1.00 72.00 217 PRO A CA 1
ATOM 1690 C C . PRO A 1 217 ? -5.082 -9.777 6.236 1.00 72.00 217 PRO A C 1
ATOM 1692 O O . PRO A 1 217 ? -4.103 -10.457 6.556 1.00 72.0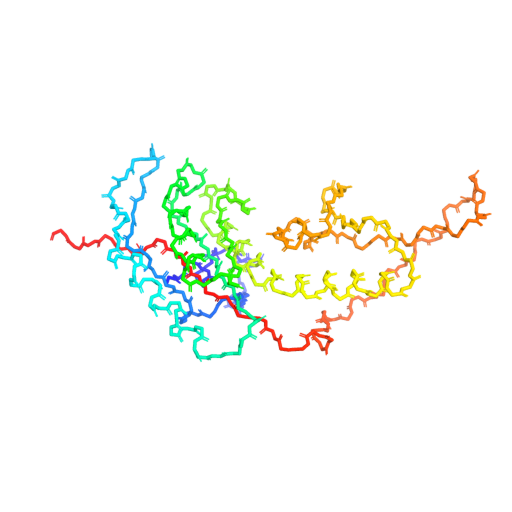0 217 PRO A O 1
ATOM 1695 N N . ALA A 1 218 ? -5.399 -9.549 4.967 1.00 72.56 218 ALA A N 1
ATOM 1696 C CA . ALA A 1 218 ? -4.574 -9.954 3.839 1.00 72.56 218 ALA A CA 1
ATOM 1697 C C . ALA A 1 218 ? -4.172 -8.723 3.020 1.00 72.56 218 ALA A C 1
ATOM 1699 O O . ALA A 1 218 ? -4.968 -7.805 2.837 1.00 72.56 218 ALA A O 1
ATOM 1700 N N . ALA A 1 219 ? -2.947 -8.720 2.499 1.00 68.62 219 ALA A N 1
ATOM 1701 C CA . ALA A 1 219 ? -2.458 -7.668 1.616 1.00 68.62 219 ALA A CA 1
ATOM 1702 C C . ALA A 1 219 ? -2.089 -8.239 0.242 1.00 68.62 219 ALA A C 1
ATOM 1704 O O . ALA A 1 219 ? -1.508 -9.324 0.168 1.00 68.62 219 ALA A O 1
ATOM 1705 N N . VAL A 1 220 ? -2.390 -7.501 -0.830 1.00 81.38 220 VAL A N 1
ATOM 1706 C CA . VAL A 1 220 ? -1.779 -7.710 -2.156 1.00 81.38 220 VAL A CA 1
ATOM 1707 C C . VAL A 1 220 ? -0.558 -6.823 -2.277 1.00 81.38 220 VAL A C 1
ATOM 1709 O O . VAL A 1 220 ? -0.589 -5.659 -1.887 1.00 81.38 220 VAL A O 1
ATOM 1712 N N . TYR A 1 221 ? 0.512 -7.374 -2.838 1.00 84.94 221 TYR A N 1
ATOM 1713 C CA . TYR A 1 221 ? 1.746 -6.652 -3.113 1.00 84.94 221 TYR A CA 1
ATOM 1714 C C . TYR A 1 221 ? 1.877 -6.407 -4.614 1.00 84.94 221 TYR A C 1
ATOM 1716 O O . TYR A 1 221 ? 2.026 -7.354 -5.385 1.00 84.94 221 TYR A O 1
ATOM 1724 N N . LEU A 1 222 ? 1.826 -5.141 -5.017 1.00 78.31 222 LEU A N 1
ATOM 1725 C CA . LEU A 1 222 ? 2.053 -4.691 -6.386 1.00 78.31 222 LEU A CA 1
ATOM 1726 C C . LEU A 1 222 ? 3.476 -4.149 -6.484 1.00 78.31 222 LEU A C 1
ATOM 1728 O O . LEU A 1 222 ? 3.823 -3.211 -5.768 1.00 78.31 222 LEU A O 1
ATOM 1732 N N . ALA A 1 223 ? 4.295 -4.718 -7.361 1.00 79.00 223 ALA A N 1
ATOM 1733 C CA . ALA A 1 223 ? 5.648 -4.223 -7.596 1.00 79.00 223 ALA A CA 1
ATOM 1734 C C . ALA A 1 223 ? 6.029 -4.263 -9.067 1.00 79.00 223 ALA A C 1
ATOM 1736 O O . ALA A 1 223 ? 5.412 -4.989 -9.844 1.00 79.00 223 ALA A O 1
ATOM 1737 N N . SER A 1 224 ? 7.035 -3.486 -9.462 1.00 69.94 224 SER A N 1
ATOM 1738 C CA . SER A 1 224 ? 7.515 -3.478 -10.845 1.00 69.94 224 SER A CA 1
ATOM 1739 C C . SER A 1 224 ? 7.916 -4.884 -11.270 1.00 69.94 224 SER A C 1
ATOM 1741 O O . SER A 1 224 ? 8.671 -5.562 -10.572 1.00 69.94 224 SER A O 1
ATOM 1743 N N . ARG A 1 225 ? 7.445 -5.318 -12.439 1.00 82.44 225 ARG A N 1
ATOM 1744 C CA . ARG A 1 225 ? 7.699 -6.668 -12.934 1.00 82.44 225 ARG A CA 1
ATOM 1745 C C . ARG A 1 225 ? 9.195 -6.912 -13.090 1.00 82.44 225 ARG A C 1
ATOM 1747 O O . ARG A 1 225 ? 9.863 -6.185 -13.821 1.00 82.44 225 ARG A O 1
ATOM 1754 N N . THR A 1 226 ? 9.732 -7.931 -12.433 1.00 64.25 226 THR A N 1
ATOM 1755 C CA . THR A 1 226 ? 11.141 -8.308 -12.604 1.00 64.25 226 THR A CA 1
ATOM 1756 C C . THR A 1 226 ? 11.315 -9.072 -13.926 1.00 64.25 226 THR A C 1
ATOM 1758 O O . THR A 1 226 ? 10.793 -10.168 -14.105 1.00 64.25 226 THR A O 1
ATOM 1761 N N . GLY A 1 227 ? 11.992 -8.447 -14.897 1.00 54.34 227 GLY A N 1
ATOM 1762 C CA . GLY A 1 227 ? 12.207 -8.975 -16.251 1.00 54.34 227 GLY A CA 1
ATOM 1763 C C . GLY A 1 227 ? 11.823 -7.961 -17.331 1.00 54.34 227 GLY A C 1
ATOM 1764 O O . GLY A 1 227 ? 10.645 -7.646 -17.505 1.00 54.34 227 GLY A O 1
ATOM 1765 N N . LEU A 1 228 ? 12.819 -7.443 -18.055 1.00 43.38 228 LEU A N 1
ATOM 1766 C CA . LEU A 1 228 ? 12.592 -6.753 -19.329 1.00 43.38 228 LEU A CA 1
ATOM 1767 C C . LEU A 1 228 ? 11.896 -7.732 -20.296 1.00 43.38 228 LEU A C 1
ATOM 1769 O O . LEU A 1 228 ? 12.176 -8.934 -20.228 1.00 43.38 228 LEU A O 1
ATOM 1773 N N . PRO A 1 229 ? 10.997 -7.276 -21.192 1.00 36.53 229 PRO A N 1
ATOM 1774 C CA . PRO A 1 229 ? 10.636 -8.108 -22.333 1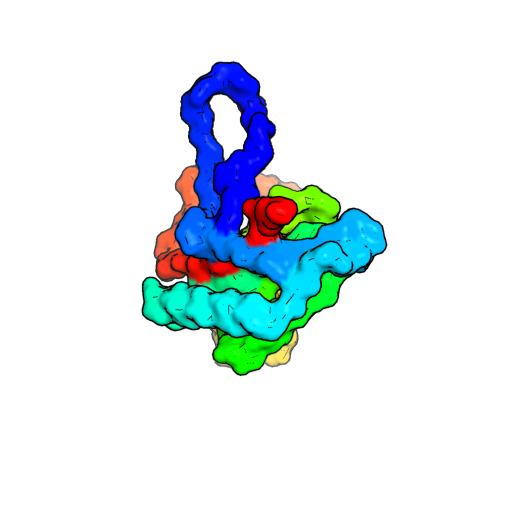.00 36.53 229 PRO A CA 1
ATOM 1775 C C . PRO A 1 229 ? 11.936 -8.527 -23.046 1.00 36.53 229 PRO A C 1
ATOM 1777 O O . PRO A 1 229 ? 12.863 -7.714 -23.110 1.00 36.53 229 PRO A O 1
ATOM 1780 N N . PRO A 1 230 ? 12.053 -9.782 -23.523 1.00 32.03 230 PRO A N 1
ATOM 1781 C CA . PRO A 1 230 ? 13.190 -10.142 -24.359 1.00 32.03 230 PRO A CA 1
ATOM 1782 C C . PRO A 1 230 ? 13.264 -9.172 -25.554 1.00 32.03 230 PRO A C 1
ATOM 1784 O O . PRO A 1 230 ? 12.208 -8.680 -25.973 1.00 32.03 230 PRO A O 1
ATOM 1787 N N . PRO A 1 231 ? 14.482 -8.860 -26.035 1.00 42.03 231 PRO A N 1
ATOM 1788 C CA . PRO A 1 231 ? 14.689 -7.934 -27.147 1.00 42.03 231 PRO A CA 1
ATOM 1789 C C . PRO A 1 231 ? 13.938 -8.360 -28.412 1.00 42.03 231 PRO A C 1
ATOM 1791 O O . PRO A 1 231 ? 13.749 -9.585 -28.610 1.00 42.03 231 PRO A O 1
#

Secondary structure (DSSP, 8-state):
--HHHH-----SSTT-S-PPPPPPSS-GGGEEEES-EE-TTS-EEE---HHHHHHHHHHHHHHHHSS-TTSEEEEEE-TTTTT--HHHHHHHHHHHHH-TT--EEEHHHH---S-HHHHHHHHHHHHHHHHHHHHHHHHHHHHHHHTT--SPPEEEPTTS-EEEHHHHHH--HHHHT-PPPPPPPPTT--TT-------PPP---S---GGGS-SPPEEEEEEE-SSPPP-

pLDDT: mean 78.25, std 20.33, range [28.44, 96.94]